Protein AF-0000000079917435 (afdb_homodimer)

Organism: NCBI:txid1990687

Solvent-accessible surface area (backbone atoms only — not compara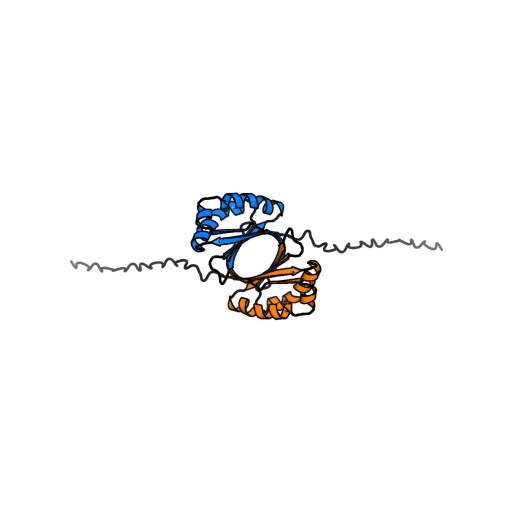ble to full-atom values): 14311 Å² total; per-residue (Å²): 137,84,77,77,78,78,75,77,74,75,72,73,74,75,71,70,70,70,70,68,71,67,77,51,81,58,92,58,89,53,35,21,31,37,40,35,51,35,33,30,83,44,58,69,62,34,47,58,59,56,62,72,40,54,67,59,39,41,75,58,54,32,31,28,40,38,33,32,29,42,66,87,39,80,34,38,39,37,38,39,39,30,18,75,39,66,66,53,47,57,57,40,50,58,54,52,56,54,49,54,68,33,71,68,38,52,75,31,40,77,45,76,52,82,65,40,54,27,40,34,79,45,73,48,76,64,105,135,84,77,78,80,78,77,79,75,74,72,72,74,75,71,69,68,71,69,69,72,68,77,50,80,57,91,59,86,52,35,22,33,38,41,33,50,35,34,31,82,44,56,68,63,35,47,59,59,58,62,72,41,53,66,58,40,41,76,58,52,32,31,30,41,38,34,34,28,42,66,86,41,80,36,38,39,37,38,40,38,29,19,74,38,64,67,53,46,59,58,40,50,58,54,51,55,55,50,54,67,34,72,68,39,52,73,30,40,76,45,77,53,81,65,40,54,26,40,34,78,45,73,48,75,62,104

Radius of gyration: 29.37 Å; Cα contacts (8 Å, |Δi|>4): 398; chains: 2; bounding box: 64×110×96 Å

pLDDT: mean 83.12, std 25.88, range [30.33, 98.94]

Sequence (254 aa):
MRIPKIGDGNRAADNRCSKRQENTPTEEDTMFALHIENKVENYENWKTGFDTYNDFRRDNGVLAYRVSRHAHDPHLVYVDLDFATRDEAAAFIEHLDEIRRTPQSRAAVLSYQPPELRDVTDQRTLRMRIPKIGDGNRAADNRCSKRQENTPTEEDTMFALHIENKVENYENWKTGFDTYNDFRRDNGVLAYRVSRHAHDPHLVYVDLDFATRDEAAAFIEHLDEIRRTPQSRAAVLSYQPPELRDVTDQRTLR

Nearest PDB structures (foldseek):
  1x7v-assembly3_C  TM=5.804E-01  e=5.860E-05  Pseudomonas aeruginosa
  4zos-assembly1_C  TM=6.485E-01  e=1.989E-04  Yersinia enterocolitica subsp. enterocolitica 8081
  4dn9-assembly1_A  TM=6.493E-01  e=2.247E-04  Chloroflexus aurantiacus J-10-fl
  4zos-assembly2_B  TM=6.324E-01  e=2.389E-04  Yersinia enterocolitica subsp. enterocolitica 8081
  2pd1-assembly1_A  TM=7.131E-01  e=1.907E-03  Nitrosomonas europaea

Structure (mmCIF, N/CA/C/O backbone):
data_AF-0000000079917435-model_v1
#
loop_
_entity.id
_entity.type
_entity.pdbx_description
1 polymer Cyclase
#
loop_
_atom_site.group_PDB
_atom_site.id
_atom_site.type_symbol
_atom_site.label_atom_id
_atom_site.label_alt_id
_atom_site.label_comp_id
_atom_site.label_asym_id
_atom_site.label_entity_id
_atom_site.label_seq_id
_atom_site.pdbx_PDB_ins_code
_atom_site.Cartn_x
_atom_site.Cartn_y
_atom_site.Cartn_z
_atom_site.occupancy
_atom_site.B_iso_or_equiv
_atom_site.auth_seq_id
_atom_site.auth_comp_id
_atom_site.auth_asym_id
_atom_site.auth_atom_id
_atom_site.pdbx_PDB_model_num
ATOM 1 N N . MET A 1 1 ? 27.531 32.594 77.688 1 31.48 1 MET A N 1
ATOM 2 C CA . MET A 1 1 ? 26.344 32.062 77.062 1 31.48 1 MET A CA 1
ATOM 3 C C . MET A 1 1 ? 26.578 31.922 75.562 1 31.48 1 MET A C 1
ATOM 5 O O . MET A 1 1 ? 26.828 32.906 74.812 1 31.48 1 MET A O 1
ATOM 9 N N . ARG A 1 2 ? 27.219 30.766 75.188 1 33.06 2 ARG A N 1
ATOM 10 C CA . ARG A 1 2 ? 27.875 30.344 73.938 1 33.06 2 ARG A CA 1
ATOM 11 C C . ARG A 1 2 ? 26.844 30.172 72.812 1 33.06 2 ARG A C 1
ATOM 13 O O . ARG A 1 2 ? 25.875 29.438 72.938 1 33.06 2 ARG A O 1
ATOM 20 N N . ILE A 1 3 ? 26.594 31.219 72 1 41.19 3 ILE A N 1
ATOM 21 C CA . ILE A 1 3 ? 25.688 31.328 70.875 1 41.19 3 ILE A CA 1
ATOM 22 C C . ILE A 1 3 ? 26 30.25 69.875 1 41.19 3 ILE A C 1
ATOM 24 O O . ILE A 1 3 ? 27.125 30.172 69.312 1 41.19 3 ILE A O 1
ATOM 28 N N . PRO A 1 4 ? 25.344 29.047 69.875 1 38.97 4 PRO A N 1
ATOM 29 C CA . PRO A 1 4 ? 25.672 27.953 68.938 1 38.97 4 PRO A CA 1
ATOM 30 C C . PRO A 1 4 ? 25.484 28.344 67.5 1 38.97 4 PRO A C 1
ATOM 32 O O . PRO A 1 4 ? 24.656 29.203 67.188 1 38.97 4 PRO A O 1
ATOM 35 N N . LYS A 1 5 ? 26.594 28.328 66.75 1 35.34 5 LYS A N 1
ATOM 36 C CA . LYS A 1 5 ? 26.75 28.578 65.312 1 35.34 5 LYS A CA 1
ATOM 37 C C . LYS A 1 5 ? 25.828 27.688 64.5 1 35.34 5 LYS A C 1
ATOM 39 O O . LYS A 1 5 ? 25.797 26.469 64.688 1 35.34 5 LYS A O 1
ATOM 44 N N . ILE A 1 6 ? 24.625 28.188 64.188 1 38 6 ILE A N 1
ATOM 45 C CA . ILE A 1 6 ? 23.625 27.562 63.344 1 38 6 ILE A CA 1
ATOM 46 C C . ILE A 1 6 ? 24.266 27.188 62 1 38 6 ILE A C 1
ATOM 48 O O . ILE A 1 6 ? 24.797 28.062 61.312 1 38 6 ILE A O 1
ATOM 52 N N . GLY A 1 7 ? 24.922 26.031 61.938 1 31.53 7 GLY A N 1
ATOM 53 C CA . GLY A 1 7 ? 25.5 25.453 60.719 1 31.53 7 GLY A CA 1
ATOM 54 C C . GLY A 1 7 ? 24.516 25.422 59.562 1 31.53 7 GLY A C 1
ATOM 55 O O . GLY A 1 7 ? 23.359 25.016 59.719 1 31.53 7 GLY A O 1
ATOM 56 N N . ASP A 1 8 ? 24.594 26.5 58.688 1 34.41 8 ASP A N 1
ATOM 57 C CA . ASP A 1 8 ? 23.875 26.672 57.438 1 34.41 8 ASP A CA 1
ATOM 58 C C . ASP A 1 8 ? 24 25.438 56.562 1 34.41 8 ASP A C 1
ATOM 60 O O . ASP A 1 8 ? 25.094 25.094 56.094 1 34.41 8 ASP A O 1
ATOM 64 N N . GLY A 1 9 ? 23.516 24.266 57.062 1 30.59 9 GLY A N 1
ATOM 65 C CA . GLY A 1 9 ? 23.562 23.094 56.188 1 30.59 9 GLY A CA 1
ATOM 66 C C . GLY A 1 9 ? 22.984 23.359 54.812 1 30.59 9 GLY A C 1
ATOM 67 O O . GLY A 1 9 ? 21.812 23.766 54.719 1 30.59 9 GLY A O 1
ATOM 68 N N . ASN A 1 10 ? 23.812 23.969 53.938 1 34.31 10 ASN A N 1
ATOM 69 C CA . ASN A 1 10 ? 23.531 24.172 52.531 1 34.31 10 ASN A CA 1
ATOM 70 C C . ASN A 1 10 ? 23 22.891 51.875 1 34.31 10 ASN A C 1
ATOM 72 O O . ASN A 1 10 ? 23.734 21.906 51.719 1 34.31 10 ASN A O 1
ATOM 76 N N . ARG A 1 11 ? 21.875 22.328 52.344 1 32.47 11 ARG A N 1
ATOM 77 C CA . ARG A 1 11 ? 21.328 21.234 51.562 1 32.47 11 ARG A CA 1
ATOM 78 C C . ARG A 1 11 ? 21.172 21.656 50.094 1 32.47 11 ARG A C 1
ATOM 80 O O . ARG A 1 11 ? 20.406 22.578 49.781 1 32.47 11 ARG A O 1
ATOM 87 N N . ALA A 1 12 ? 22.312 21.672 49.375 1 33.34 12 ALA A N 1
ATOM 88 C CA . ALA A 1 12 ? 22.172 21.75 47.906 1 33.34 12 ALA A CA 1
ATOM 89 C C . ALA A 1 12 ? 21.094 20.781 47.406 1 33.34 12 ALA A C 1
ATOM 91 O O . ALA A 1 12 ? 21.141 19.578 47.688 1 33.34 12 ALA A O 1
ATOM 92 N N . ALA A 1 13 ? 19.875 21.297 47.312 1 33.31 13 ALA A N 1
ATOM 93 C CA . ALA A 1 13 ? 18.797 20.656 46.531 1 33.31 13 ALA A CA 1
ATOM 94 C C . ALA A 1 13 ? 19.312 20.141 45.219 1 33.31 13 ALA A C 1
ATOM 96 O O . ALA A 1 13 ? 19.922 20.875 44.438 1 33.31 13 ALA A O 1
ATOM 97 N N . ASP A 1 14 ? 19.906 18.922 45.188 1 33.09 14 ASP A N 1
ATOM 98 C CA . ASP A 1 14 ? 20.125 18.203 43.938 1 33.09 14 ASP A CA 1
ATOM 99 C C . ASP A 1 14 ? 18.891 18.281 43.031 1 33.09 14 ASP A C 1
ATOM 101 O O . ASP A 1 14 ? 17.828 17.75 43.375 1 33.09 14 ASP A O 1
ATOM 105 N N . ASN A 1 15 ? 18.641 19.578 42.562 1 30.33 15 ASN A N 1
ATOM 106 C CA . ASN A 1 15 ? 17.688 19.641 41.469 1 30.33 15 ASN A CA 1
ATOM 107 C C . ASN A 1 15 ? 17.906 18.516 40.469 1 30.33 15 ASN A C 1
ATOM 109 O O . ASN A 1 15 ? 18.797 18.609 39.625 1 30.33 15 ASN A O 1
ATOM 113 N N . ARG A 1 16 ? 17.906 17.266 40.906 1 30.53 16 ARG A N 1
ATOM 114 C CA . ARG A 1 16 ? 17.844 16.266 39.844 1 30.53 16 ARG A CA 1
ATOM 115 C C . ARG A 1 16 ? 16.828 16.641 38.781 1 30.53 16 ARG A C 1
ATOM 117 O O . ARG A 1 16 ? 15.625 16.734 39.062 1 30.53 16 ARG A O 1
ATOM 124 N N . CYS A 1 17 ? 17.203 17.766 37.969 1 31.25 17 CYS A N 1
ATOM 125 C CA . CYS A 1 17 ? 16.484 17.938 36.719 1 31.25 17 CYS A CA 1
ATOM 126 C C . CYS A 1 17 ? 16.078 16.594 36.125 1 31.25 17 CYS A C 1
ATOM 128 O O . CYS A 1 17 ? 16.938 15.758 35.812 1 31.25 17 CYS A O 1
ATOM 130 N N . SER A 1 18 ? 15.07 15.992 36.688 1 34.22 18 SER A N 1
ATOM 131 C CA . SER A 1 18 ? 14.492 14.922 35.875 1 34.22 18 SER A CA 1
ATOM 132 C C . SER A 1 18 ? 14.477 15.289 34.406 1 34.22 18 SER A C 1
ATOM 134 O O . SER A 1 18 ? 13.812 16.25 34 1 34.22 18 SER A O 1
ATOM 136 N N . LYS A 1 19 ? 15.656 15.242 33.719 1 33.06 19 LYS A N 1
ATOM 137 C CA . LYS A 1 19 ? 15.594 15.289 32.25 1 33.06 19 LYS A CA 1
ATOM 138 C C . LYS A 1 19 ? 14.297 14.664 31.75 1 33.06 19 LYS A C 1
ATOM 140 O O . LYS A 1 19 ? 14.008 13.5 32.031 1 33.06 19 LYS A O 1
ATOM 145 N N . ARG A 1 20 ? 13.227 15.414 31.656 1 30.5 20 ARG A N 1
ATOM 146 C CA . ARG A 1 20 ? 12.148 14.945 30.781 1 30.5 20 ARG A CA 1
ATOM 147 C C . ARG A 1 20 ? 12.711 14.211 29.578 1 30.5 20 ARG A C 1
ATOM 149 O O . ARG A 1 20 ? 13.484 14.773 28.797 1 30.5 20 ARG A O 1
ATOM 156 N N . GLN A 1 21 ? 12.977 13 29.75 1 30.98 21 GLN A N 1
ATOM 157 C CA . GLN A 1 21 ? 13.227 12.25 28.531 1 30.98 21 GLN A CA 1
ATOM 158 C C . GLN A 1 21 ? 12.453 12.844 27.359 1 30.98 21 GLN A C 1
ATOM 160 O O . GLN A 1 21 ? 11.227 12.906 27.375 1 30.98 21 GLN A O 1
ATOM 165 N N . GLU A 1 22 ? 12.898 14.016 26.906 1 33.19 22 GLU A N 1
ATOM 166 C CA . GLU A 1 22 ? 12.344 14.359 25.594 1 33.19 22 GLU A CA 1
ATOM 167 C C . GLU A 1 22 ? 12.062 13.102 24.781 1 33.19 22 GLU A C 1
ATOM 169 O O . GLU A 1 22 ? 12.93 12.234 24.641 1 33.19 22 GLU A O 1
ATOM 174 N N . ASN A 1 23 ? 10.898 12.57 24.891 1 34.44 23 ASN A N 1
ATOM 175 C CA . ASN A 1 23 ? 10.438 11.609 23.891 1 34.44 23 ASN A CA 1
ATOM 176 C C . ASN A 1 23 ? 11.031 11.891 22.516 1 34.44 23 ASN A C 1
ATOM 178 O O . ASN A 1 23 ? 10.562 12.773 21.812 1 34.44 23 ASN A O 1
ATOM 182 N N . THR A 1 24 ? 12.422 12.281 22.484 1 37.38 24 THR A N 1
ATOM 183 C CA . THR A 1 24 ? 12.969 12.242 21.141 1 37.38 24 THR A CA 1
ATOM 184 C C . THR A 1 24 ? 12.172 11.289 20.25 1 37.38 24 THR A C 1
ATOM 186 O O . THR A 1 24 ? 11.781 10.203 20.688 1 37.38 24 THR A O 1
ATOM 189 N N . PRO A 1 25 ? 11.586 11.75 19.25 1 39.88 25 PRO A N 1
ATOM 190 C CA . PRO A 1 25 ? 10.953 10.695 18.453 1 39.88 25 PRO A CA 1
ATOM 191 C C . PRO A 1 25 ? 11.711 9.367 18.531 1 39.88 25 PRO A C 1
ATOM 193 O O . PRO A 1 25 ? 12.93 9.344 18.344 1 39.88 25 PRO A O 1
ATOM 196 N N . THR A 1 26 ? 11.656 8.57 19.641 1 39.19 26 THR A N 1
ATOM 197 C CA . THR A 1 26 ? 12.266 7.246 19.703 1 39.19 26 THR A CA 1
ATOM 198 C C . THR A 1 26 ? 12.695 6.781 18.328 1 39.19 26 THR A C 1
ATOM 200 O O . THR A 1 26 ? 12.078 7.133 17.312 1 39.19 26 THR A O 1
ATOM 203 N N . GLU A 1 27 ? 14 6.59 17.953 1 44.03 27 GLU A N 1
ATOM 204 C CA . GLU A 1 27 ? 14.359 5.738 16.828 1 44.03 27 GLU A CA 1
ATOM 205 C C . GLU A 1 27 ? 13.164 4.922 16.359 1 44.03 27 GLU A C 1
ATOM 207 O O . GLU A 1 27 ? 12.82 3.902 16.953 1 44.03 27 GLU A O 1
ATOM 212 N N . GLU A 1 28 ? 12.031 5.449 16.375 1 48.66 28 GLU A N 1
ATOM 213 C CA . GLU A 1 28 ? 10.719 4.934 15.992 1 48.66 28 GLU A CA 1
ATOM 214 C C . GLU A 1 28 ? 10.844 3.844 14.93 1 48.66 28 GLU A C 1
ATOM 216 O O . GLU A 1 28 ? 11.797 3.842 14.141 1 48.66 28 GLU A O 1
ATOM 221 N N . ASP A 1 29 ? 10.203 2.742 15.25 1 60.59 29 ASP A N 1
ATOM 222 C CA . ASP A 1 29 ? 9.93 1.516 14.508 1 60.59 29 ASP A CA 1
ATOM 223 C C . ASP A 1 29 ? 9.703 1.81 13.023 1 60.59 29 ASP A C 1
ATOM 225 O O . ASP A 1 29 ? 8.562 1.795 12.555 1 60.59 29 ASP A O 1
ATOM 229 N N . THR A 1 30 ? 10.555 2.646 12.484 1 78.81 30 THR A N 1
ATOM 230 C CA . THR A 1 30 ? 10.453 2.848 11.039 1 78.81 30 THR A CA 1
ATOM 231 C C . THR A 1 30 ? 10.531 1.517 10.305 1 78.81 30 THR A C 1
ATOM 233 O O . THR A 1 30 ? 11.305 0.634 10.68 1 78.81 30 THR A O 1
ATOM 236 N N . MET A 1 31 ? 9.617 1.45 9.438 1 96.31 31 MET A N 1
ATOM 237 C CA . MET A 1 31 ? 9.547 0.308 8.531 1 96.31 31 MET A CA 1
ATOM 238 C C . MET A 1 31 ? 9.75 0.746 7.082 1 96.31 31 MET A C 1
ATOM 240 O O . MET A 1 31 ? 9.688 1.938 6.773 1 96.31 31 MET A O 1
ATOM 244 N N . PHE A 1 32 ? 10.281 -0.157 6.277 1 98.62 32 PHE A N 1
ATOM 245 C CA . PHE A 1 32 ? 10.492 0.091 4.855 1 98.62 32 PHE A CA 1
ATOM 246 C C . PHE A 1 32 ? 9.695 -0.902 4.012 1 98.62 32 PHE A C 1
ATOM 248 O O . PHE A 1 32 ? 9.477 -2.039 4.43 1 98.62 32 PHE A O 1
ATOM 255 N N . ALA A 1 33 ? 9.344 -0.417 2.848 1 98.81 33 ALA A N 1
ATOM 256 C CA . ALA A 1 33 ? 8.547 -1.296 1.994 1 98.81 33 ALA A CA 1
ATOM 257 C C . ALA A 1 33 ? 9.016 -1.219 0.543 1 98.81 33 ALA A C 1
ATOM 259 O O . ALA A 1 33 ? 9.453 -0.161 0.079 1 98.81 33 ALA A O 1
ATOM 260 N N . LEU A 1 34 ? 8.93 -2.336 -0.168 1 98.88 34 LEU A N 1
ATOM 261 C CA . LEU A 1 34 ? 8.906 -2.35 -1.626 1 98.88 34 LEU A CA 1
ATOM 262 C C . LEU A 1 34 ? 7.48 -2.457 -2.146 1 98.88 34 LEU A C 1
ATOM 264 O O . LEU A 1 34 ? 6.758 -3.398 -1.805 1 98.88 34 LEU A O 1
ATOM 268 N N . HIS A 1 35 ? 7.141 -1.474 -2.873 1 98.88 35 HIS A N 1
ATOM 269 C CA . HIS A 1 35 ? 5.852 -1.494 -3.557 1 98.88 35 HIS A CA 1
ATOM 270 C C . HIS A 1 35 ? 6 -1.977 -4.996 1 98.88 35 HIS A C 1
ATOM 272 O O . HIS A 1 35 ? 6.762 -1.396 -5.773 1 98.88 35 HIS A O 1
ATOM 278 N N . ILE A 1 36 ? 5.223 -3.004 -5.324 1 98.75 36 ILE A N 1
ATOM 279 C CA . ILE A 1 36 ? 5.32 -3.678 -6.613 1 98.75 36 ILE A CA 1
ATOM 280 C C . ILE A 1 36 ? 3.965 -3.639 -7.316 1 98.75 36 ILE A C 1
ATOM 282 O O . ILE A 1 36 ? 2.939 -3.986 -6.727 1 98.75 36 ILE A O 1
ATOM 286 N N . GLU A 1 37 ? 3.986 -3.193 -8.523 1 98.25 37 GLU A N 1
ATOM 287 C CA . GLU A 1 37 ? 2.818 -3.232 -9.398 1 98.25 37 GLU A CA 1
ATOM 288 C C . GLU A 1 37 ? 3.031 -4.199 -10.562 1 98.25 37 GLU A C 1
ATOM 290 O O . GLU A 1 37 ? 4.012 -4.086 -11.297 1 98.25 37 GLU A O 1
ATOM 295 N N . ASN A 1 38 ? 2.074 -5.113 -10.75 1 98 38 ASN A N 1
ATOM 296 C CA . ASN A 1 38 ? 2.1 -6.082 -11.844 1 98 38 ASN A CA 1
ATOM 297 C C . ASN A 1 38 ? 0.801 -6.059 -12.648 1 98 38 ASN A C 1
ATOM 299 O O . ASN A 1 38 ? -0.283 -5.926 -12.07 1 98 38 ASN A O 1
ATOM 303 N N . LYS A 1 39 ? 0.985 -6.109 -13.938 1 98.31 39 LYS A N 1
ATOM 304 C CA . LYS A 1 39 ? -0.144 -6.516 -14.766 1 98.31 39 LYS A CA 1
ATOM 305 C C . LYS A 1 39 ? -0.092 -8.016 -15.07 1 98.31 39 LYS A C 1
ATOM 307 O O . LYS A 1 39 ? 0.932 -8.523 -15.523 1 98.31 39 LYS A O 1
ATOM 312 N N . VAL A 1 40 ? -1.187 -8.641 -14.805 1 98.38 40 VAL A N 1
ATOM 313 C CA . VAL A 1 40 ? -1.218 -10.094 -14.961 1 98.38 40 VAL A CA 1
ATOM 314 C C . VAL A 1 40 ? -2.389 -10.492 -15.859 1 98.38 40 VAL A C 1
ATOM 316 O O . VAL A 1 40 ? -3.348 -9.734 -16.016 1 98.38 40 VAL A O 1
ATOM 319 N N . GLU A 1 41 ? -2.35 -11.633 -16.469 1 95.56 41 GLU A N 1
ATOM 320 C CA . GLU A 1 41 ? -3.461 -12.148 -17.266 1 95.56 41 GLU A CA 1
ATOM 321 C C . GLU A 1 41 ? -4.551 -12.734 -16.375 1 95.56 41 GLU A C 1
ATOM 323 O O . GLU A 1 41 ? -5.738 -12.484 -16.594 1 95.56 41 GLU A O 1
ATOM 328 N N . ASN A 1 42 ? -4.109 -13.516 -15.484 1 96.94 42 ASN A N 1
ATOM 329 C CA . ASN A 1 42 ? -4.996 -14.227 -14.57 1 96.94 42 ASN A CA 1
ATOM 330 C C . ASN A 1 42 ? -4.477 -14.188 -13.141 1 96.94 42 ASN A C 1
ATOM 332 O O . ASN A 1 42 ? -3.404 -14.719 -12.844 1 96.94 42 ASN A O 1
ATOM 336 N N . TYR A 1 43 ? -5.242 -13.602 -12.242 1 97.69 43 TYR A N 1
ATOM 337 C CA . TYR A 1 43 ? -4.816 -13.398 -10.867 1 97.69 43 TYR A CA 1
ATOM 338 C C . TYR A 1 43 ? -4.551 -14.734 -10.18 1 97.69 43 TYR A C 1
ATOM 340 O O . TYR A 1 43 ? -3.545 -14.898 -9.492 1 97.69 43 TYR A O 1
ATOM 348 N N . GLU A 1 44 ? -5.465 -15.625 -10.32 1 97.25 44 GLU A N 1
ATOM 349 C CA . GLU A 1 44 ? -5.328 -16.906 -9.633 1 97.25 44 GLU A CA 1
ATOM 350 C C . GLU A 1 44 ? -4.051 -17.625 -10.062 1 97.25 44 GLU A C 1
ATOM 352 O O . GLU A 1 44 ? -3.357 -18.219 -9.227 1 97.25 44 GLU A O 1
ATOM 357 N N . ASN A 1 45 ? -3.846 -17.594 -11.32 1 96.81 45 ASN A N 1
ATOM 358 C CA . ASN A 1 45 ? -2.611 -18.188 -11.82 1 96.81 45 ASN A CA 1
ATOM 359 C C . ASN A 1 45 ? -1.381 -17.484 -11.258 1 96.81 45 ASN A C 1
ATOM 361 O O . ASN A 1 45 ? -0.429 -18.141 -10.828 1 96.81 45 ASN A O 1
ATOM 365 N N . TRP A 1 46 ? -1.409 -16.234 -11.375 1 98.06 46 TRP A N 1
ATOM 366 C CA . TRP A 1 46 ? -0.306 -15.461 -10.805 1 98.06 46 TRP A CA 1
ATOM 367 C C . TRP A 1 46 ? -0.129 -15.781 -9.328 1 98.06 46 TRP A C 1
ATOM 369 O O . TRP A 1 46 ? 0.992 -16 -8.859 1 98.06 46 TRP A O 1
ATOM 379 N N . LYS A 1 47 ? -1.202 -15.82 -8.578 1 98.06 47 LYS A N 1
ATOM 380 C CA . LYS A 1 47 ? -1.171 -16.016 -7.129 1 98.06 47 LYS A CA 1
ATOM 381 C C . LYS A 1 47 ? -0.602 -17.391 -6.773 1 98.06 47 LYS A C 1
ATOM 383 O O . LYS A 1 47 ? 0.076 -17.547 -5.754 1 98.06 47 LYS A O 1
ATOM 388 N N . THR A 1 48 ? -0.852 -18.375 -7.547 1 97.06 48 THR A N 1
ATOM 389 C CA . THR A 1 48 ? -0.281 -19.703 -7.352 1 97.06 48 THR A CA 1
ATOM 390 C C . THR A 1 48 ? 1.244 -19.656 -7.383 1 97.06 48 THR A C 1
ATOM 392 O O . THR A 1 48 ? 1.91 -20.234 -6.531 1 97.06 48 THR A O 1
ATOM 395 N N . GLY A 1 49 ? 1.735 -18.938 -8.383 1 96.94 49 GLY A N 1
ATOM 396 C CA . GLY A 1 49 ? 3.176 -18.75 -8.438 1 96.94 49 GLY A CA 1
ATOM 397 C C . GLY A 1 49 ? 3.713 -17.922 -7.293 1 96.94 49 GLY A C 1
ATOM 398 O O . GLY A 1 49 ? 4.719 -18.281 -6.676 1 96.94 49 GLY A O 1
ATOM 399 N N . PHE A 1 50 ? 3.037 -16.875 -7.004 1 97.94 50 PHE A N 1
ATOM 400 C CA . PHE A 1 50 ? 3.416 -15.992 -5.914 1 97.94 50 PHE A CA 1
ATOM 401 C C . PHE A 1 50 ? 3.555 -16.766 -4.609 1 97.94 50 PHE A C 1
ATOM 403 O O . PHE A 1 50 ? 4.512 -16.562 -3.857 1 97.94 50 PHE A O 1
ATOM 410 N N . ASP A 1 51 ? 2.697 -17.609 -4.344 1 97.44 51 ASP A N 1
ATOM 411 C CA . ASP A 1 51 ? 2.605 -18.297 -3.061 1 97.44 51 ASP A CA 1
ATOM 412 C C . ASP A 1 51 ? 3.752 -19.297 -2.887 1 97.44 51 ASP A C 1
ATOM 414 O O . ASP A 1 51 ? 4.023 -19.75 -1.773 1 97.44 51 ASP A O 1
ATOM 418 N N . THR A 1 52 ? 4.461 -19.641 -3.877 1 96.88 52 THR A N 1
ATOM 419 C CA . THR A 1 52 ? 5.559 -20.594 -3.781 1 96.88 52 THR A CA 1
ATOM 420 C C . THR A 1 52 ? 6.805 -19.938 -3.207 1 96.88 52 THR A C 1
ATOM 422 O O . THR A 1 52 ? 7.777 -20.609 -2.865 1 96.88 52 THR A O 1
ATOM 425 N N . TYR A 1 53 ? 6.766 -18.641 -2.994 1 97.25 53 TYR A N 1
ATOM 426 C CA . TYR A 1 53 ? 7.969 -17.922 -2.596 1 97.25 53 TYR A CA 1
ATOM 427 C C . TYR A 1 53 ? 7.891 -17.5 -1.134 1 97.25 53 TYR A C 1
ATOM 429 O O . TYR A 1 53 ? 8.719 -16.703 -0.665 1 97.25 53 TYR A O 1
ATOM 437 N N . ASN A 1 54 ? 7.043 -18.031 -0.4 1 96.75 54 ASN A N 1
ATOM 438 C CA . ASN A 1 54 ? 6.863 -17.609 0.985 1 96.75 54 ASN A CA 1
ATOM 439 C C . ASN A 1 54 ? 8.125 -17.844 1.812 1 96.75 54 ASN A C 1
ATOM 441 O O . ASN A 1 54 ? 8.586 -16.953 2.52 1 96.75 54 ASN A O 1
ATOM 445 N N . ASP A 1 55 ? 8.688 -19.016 1.777 1 97.31 55 ASP A N 1
ATOM 446 C CA . ASP A 1 55 ? 9.891 -19.328 2.537 1 97.31 55 ASP A CA 1
ATOM 447 C C . ASP A 1 55 ? 11.062 -18.469 2.072 1 97.31 55 ASP A C 1
ATOM 449 O O . ASP A 1 55 ? 11.852 -17.984 2.891 1 97.31 55 ASP A O 1
ATOM 453 N N . PHE A 1 56 ? 11.117 -18.344 0.784 1 98.06 56 PHE A N 1
ATOM 454 C CA . PHE A 1 56 ? 12.172 -17.516 0.224 1 98.06 56 PHE A CA 1
ATOM 455 C C . PHE A 1 56 ? 12.086 -16.094 0.761 1 98.06 56 PHE A C 1
ATOM 457 O O . PHE A 1 56 ? 13.086 -15.508 1.173 1 98.06 56 PHE A O 1
ATOM 464 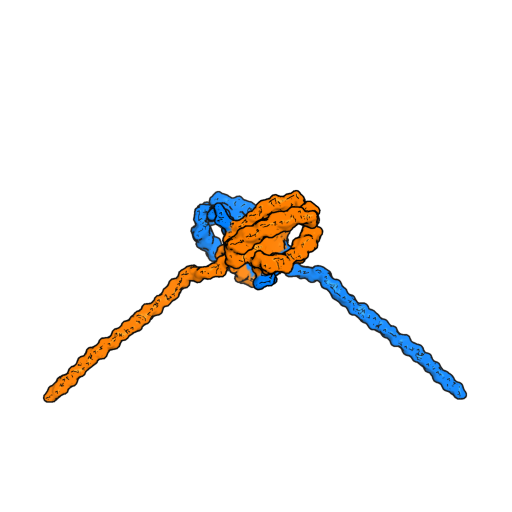N N . ARG A 1 57 ? 10.875 -15.484 0.707 1 98.25 57 ARG A N 1
ATOM 465 C CA . ARG A 1 57 ? 10.664 -14.148 1.233 1 98.25 57 ARG A CA 1
ATOM 466 C C . ARG A 1 57 ? 11.047 -14.062 2.707 1 98.25 57 ARG A C 1
ATOM 468 O O . ARG A 1 57 ? 11.758 -13.148 3.119 1 98.25 57 ARG A O 1
ATOM 475 N N . ARG A 1 58 ? 10.609 -15 3.475 1 97.5 58 ARG A N 1
ATOM 476 C CA . ARG A 1 58 ? 10.938 -15.039 4.898 1 97.5 58 ARG A CA 1
ATOM 477 C C . ARG A 1 58 ? 12.445 -15.102 5.113 1 97.5 58 ARG A C 1
ATOM 479 O O . ARG A 1 58 ? 12.992 -14.344 5.918 1 97.5 58 ARG A O 1
ATOM 486 N N . ASP A 1 59 ? 13.086 -15.883 4.379 1 97.88 59 ASP A N 1
ATOM 487 C CA . ASP A 1 59 ? 14.516 -16.141 4.547 1 97.88 59 ASP A CA 1
ATOM 488 C C . ASP A 1 59 ? 15.344 -14.953 4.043 1 97.88 59 ASP A C 1
ATOM 490 O O . ASP A 1 59 ? 16.531 -14.852 4.344 1 97.88 59 ASP A O 1
ATOM 494 N N . ASN A 1 60 ? 14.695 -14.141 3.273 1 98.44 60 ASN A N 1
ATOM 495 C CA . ASN A 1 60 ? 15.438 -13.016 2.707 1 98.44 60 ASN A CA 1
ATOM 496 C C . ASN A 1 60 ? 14.922 -11.68 3.238 1 98.44 60 ASN A C 1
ATOM 498 O O . ASN A 1 60 ? 14.969 -10.672 2.535 1 98.44 60 ASN A O 1
ATOM 502 N N . GLY A 1 61 ? 14.383 -11.664 4.422 1 97.94 61 GLY A N 1
ATOM 503 C CA . GLY A 1 61 ? 14.258 -10.438 5.203 1 97.94 61 GLY A CA 1
ATOM 504 C C . GLY A 1 61 ? 12.867 -9.844 5.172 1 97.94 61 GLY A C 1
ATOM 505 O O . GLY A 1 61 ? 12.602 -8.836 5.832 1 97.94 61 GLY A O 1
ATOM 506 N N . VAL A 1 62 ? 11.977 -10.453 4.426 1 98.75 62 VAL A N 1
ATOM 507 C CA . VAL A 1 62 ? 10.617 -9.922 4.41 1 98.75 62 VAL A CA 1
ATOM 508 C C . VAL A 1 62 ? 9.93 -10.203 5.746 1 98.75 62 VAL A C 1
ATOM 510 O O . VAL A 1 62 ? 9.891 -11.352 6.199 1 98.75 62 VAL A O 1
ATOM 513 N N . LEU A 1 63 ? 9.43 -9.141 6.336 1 98.44 63 LEU A N 1
ATOM 514 C CA . LEU A 1 63 ? 8.727 -9.258 7.609 1 98.44 63 LEU A CA 1
ATOM 515 C C . LEU A 1 63 ? 7.258 -9.602 7.391 1 98.44 63 LEU A C 1
ATOM 517 O O . LEU A 1 63 ? 6.676 -10.375 8.156 1 98.44 63 LEU A O 1
ATOM 521 N N . ALA A 1 64 ? 6.691 -9.008 6.43 1 98.5 64 ALA A N 1
ATOM 522 C CA . ALA A 1 64 ? 5.27 -9.133 6.109 1 98.5 64 ALA A CA 1
ATOM 523 C C . ALA A 1 64 ? 5.004 -8.75 4.656 1 98.5 64 ALA A C 1
ATOM 525 O O . ALA A 1 64 ? 5.82 -8.07 4.023 1 98.5 64 ALA A O 1
ATOM 526 N N . TYR A 1 65 ? 3.891 -9.258 4.113 1 98.75 65 TYR A N 1
ATOM 527 C CA . TYR A 1 65 ? 3.49 -8.789 2.791 1 98.75 65 TYR A CA 1
ATOM 528 C C . TYR A 1 65 ? 1.988 -8.539 2.73 1 98.75 65 TYR A C 1
ATOM 530 O O . TYR A 1 65 ? 1.238 -9.023 3.584 1 98.75 65 TYR A O 1
ATOM 538 N N . ARG A 1 66 ? 1.646 -7.738 1.789 1 98.5 66 ARG A N 1
ATOM 539 C CA . ARG A 1 66 ? 0.259 -7.406 1.481 1 98.5 66 ARG A CA 1
ATOM 540 C C . ARG A 1 66 ? 0.003 -7.465 -0.021 1 98.5 66 ARG A C 1
ATOM 542 O O . ARG A 1 66 ? 0.769 -6.906 -0.808 1 98.5 66 ARG A O 1
ATOM 549 N N . VAL A 1 67 ? -1.026 -8.219 -0.391 1 98.56 67 VAL A N 1
ATOM 550 C CA . VAL A 1 67 ? -1.447 -8.32 -1.785 1 98.56 67 VAL A CA 1
ATOM 551 C C . VAL A 1 67 ? -2.809 -7.648 -1.962 1 98.56 67 VAL A C 1
ATOM 553 O O . VAL A 1 67 ? -3.746 -7.93 -1.213 1 98.56 67 VAL A O 1
ATOM 556 N N . SER A 1 68 ? -2.877 -6.738 -2.904 1 98.5 68 SER A N 1
ATOM 557 C CA . SER A 1 68 ? -4.145 -6.09 -3.23 1 98.5 68 SER A CA 1
ATOM 558 C C . SER A 1 68 ? -4.355 -6.023 -4.738 1 98.5 68 SER A C 1
ATOM 560 O O . SER A 1 68 ? -3.396 -6.082 -5.512 1 98.5 68 SER A O 1
ATOM 562 N N . ARG A 1 69 ? -5.637 -6.004 -5.082 1 98.5 69 ARG A N 1
ATOM 563 C CA . ARG A 1 69 ? -6.031 -5.914 -6.484 1 98.5 69 ARG A CA 1
ATOM 564 C C . ARG A 1 69 ? -6.859 -4.66 -6.738 1 98.5 69 ARG A C 1
ATOM 566 O O . ARG A 1 69 ? -7.664 -4.258 -5.895 1 98.5 69 ARG A O 1
ATOM 573 N N . HIS A 1 70 ? -6.605 -4.055 -7.941 1 98.12 70 HIS A N 1
ATOM 574 C CA . HIS A 1 70 ? -7.477 -2.959 -8.344 1 98.12 70 HIS A CA 1
ATOM 575 C C . HIS A 1 70 ? -8.93 -3.416 -8.438 1 98.12 70 HIS A C 1
ATOM 577 O O . HIS A 1 70 ? -9.219 -4.453 -9.039 1 98.12 70 HIS A O 1
ATOM 583 N N . ALA A 1 71 ? -9.805 -2.609 -7.914 1 96.19 71 ALA A N 1
ATOM 584 C CA . ALA A 1 71 ? -11.188 -3.061 -7.793 1 96.19 71 ALA A CA 1
ATOM 585 C C . ALA A 1 71 ? -11.867 -3.133 -9.156 1 96.19 71 ALA A C 1
ATOM 587 O O . ALA A 1 71 ? -12.781 -3.932 -9.359 1 96.19 71 ALA A O 1
ATOM 588 N N . HIS A 1 72 ? -11.352 -2.354 -10.062 1 94.88 72 HIS A N 1
ATOM 589 C CA . HIS A 1 72 ? -12.078 -2.252 -11.312 1 94.88 72 HIS A CA 1
ATOM 590 C C . HIS A 1 72 ? -11.219 -2.699 -12.492 1 94.88 72 HIS A C 1
ATOM 592 O O . HIS A 1 72 ? -11.602 -2.512 -13.648 1 94.88 72 HIS A O 1
ATOM 598 N N . ASP A 1 73 ? -10.047 -3.113 -12.297 1 96.56 73 ASP A N 1
ATOM 599 C CA . ASP A 1 73 ? -9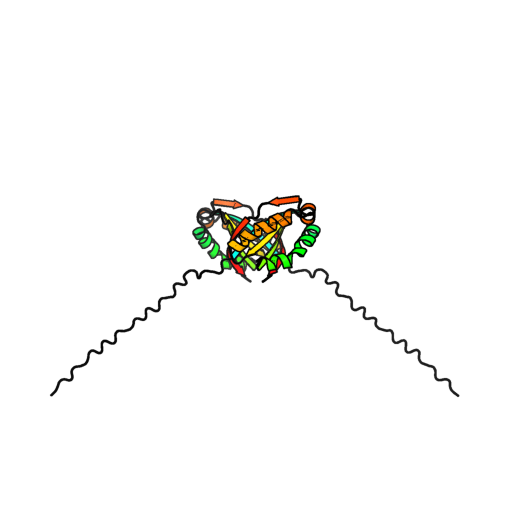.172 -3.699 -13.305 1 96.56 73 ASP A CA 1
ATOM 600 C C . ASP A 1 73 ? -8.594 -5.027 -12.82 1 96.56 73 ASP A C 1
ATOM 602 O O . ASP A 1 73 ? -7.609 -5.051 -12.078 1 96.56 73 ASP A O 1
ATOM 606 N N . PRO A 1 74 ? -9.117 -6.086 -13.25 1 94.88 74 PRO A N 1
ATOM 607 C CA . PRO A 1 74 ? -8.719 -7.395 -12.719 1 94.88 74 PRO A CA 1
ATOM 608 C C . PRO A 1 74 ? -7.289 -7.773 -13.094 1 94.88 74 PRO A C 1
ATOM 610 O O . PRO A 1 74 ? -6.75 -8.758 -12.578 1 94.88 74 PRO A O 1
ATOM 613 N N . HIS A 1 75 ? -6.672 -6.984 -13.906 1 97.69 75 HIS A N 1
ATOM 614 C CA . HIS A 1 75 ? -5.328 -7.344 -14.352 1 97.69 75 HIS A CA 1
ATOM 615 C C . HIS A 1 75 ? -4.266 -6.672 -13.484 1 97.69 75 HIS A C 1
ATOM 617 O O . HIS A 1 75 ? -3.082 -7.008 -13.57 1 97.69 75 HIS A O 1
ATOM 623 N N . LEU A 1 76 ? -4.668 -5.773 -12.688 1 98.25 76 LEU A N 1
ATOM 624 C CA . LEU A 1 76 ? -3.699 -5.031 -11.891 1 98.25 76 LEU A CA 1
ATOM 625 C C . LEU A 1 76 ? -3.598 -5.613 -10.484 1 98.25 76 LEU A C 1
ATOM 627 O O . LEU A 1 76 ? -4.598 -5.684 -9.766 1 98.25 76 LEU A O 1
ATOM 631 N N . VAL A 1 77 ? -2.365 -6.051 -10.102 1 98.5 77 VAL A N 1
ATOM 632 C CA . VAL A 1 77 ? -2.062 -6.598 -8.781 1 98.5 77 VAL A CA 1
ATOM 633 C C . VAL A 1 77 ? -0.932 -5.801 -8.141 1 98.5 77 VAL A C 1
ATOM 635 O O . VAL A 1 77 ? 0.051 -5.457 -8.805 1 98.5 77 VAL A O 1
ATOM 638 N N . TYR A 1 78 ? -1.101 -5.52 -6.883 1 98.75 78 TYR A N 1
ATOM 639 C CA . TYR A 1 78 ? -0.101 -4.809 -6.094 1 98.75 78 TYR A CA 1
ATOM 640 C C . TYR A 1 78 ? 0.413 -5.676 -4.953 1 98.75 78 TYR A C 1
ATOM 642 O O . TYR A 1 78 ? -0.354 -6.418 -4.336 1 98.75 78 TYR A O 1
ATOM 650 N N . VAL A 1 79 ? 1.733 -5.559 -4.727 1 98.81 79 VAL A N 1
ATOM 651 C CA . VAL A 1 79 ? 2.359 -6.242 -3.598 1 98.81 79 VAL A CA 1
ATOM 652 C C . VAL A 1 79 ? 3.189 -5.25 -2.787 1 98.81 79 VAL A C 1
ATOM 654 O O . VAL A 1 79 ? 3.969 -4.48 -3.35 1 98.81 79 VAL A O 1
ATOM 657 N N . ASP A 1 80 ? 2.949 -5.203 -1.529 1 98.88 80 ASP A N 1
ATOM 658 C CA . ASP A 1 80 ? 3.865 -4.555 -0.599 1 98.88 80 ASP A CA 1
ATOM 659 C C . ASP A 1 80 ? 4.641 -5.582 0.221 1 98.88 80 ASP A C 1
ATOM 661 O O . ASP A 1 80 ? 4.051 -6.5 0.792 1 98.88 80 ASP A O 1
ATOM 665 N N . LEU A 1 81 ? 5.914 -5.441 0.227 1 98.94 81 LEU A N 1
ATOM 666 C CA . LEU A 1 81 ? 6.809 -6.227 1.071 1 98.94 81 LEU A CA 1
ATOM 667 C C . LEU A 1 81 ? 7.473 -5.348 2.127 1 98.94 81 LEU A C 1
ATOM 669 O O . LEU A 1 81 ? 8.109 -4.348 1.796 1 98.94 81 LEU A O 1
ATOM 673 N N . ASP A 1 82 ? 7.398 -5.746 3.379 1 98.81 82 ASP A N 1
ATOM 674 C CA . ASP A 1 82 ? 7.918 -4.938 4.48 1 98.81 82 ASP A CA 1
ATOM 675 C C . ASP A 1 82 ? 9.25 -5.484 4.98 1 98.81 82 ASP A C 1
ATOM 677 O O . ASP A 1 82 ? 9.438 -6.699 5.07 1 98.81 82 ASP A O 1
ATOM 681 N N . PHE A 1 83 ? 10.07 -4.531 5.355 1 98.69 83 PHE A N 1
ATOM 682 C CA . PHE A 1 83 ? 11.414 -4.82 5.84 1 98.69 83 PHE A CA 1
ATOM 683 C C . PHE A 1 83 ? 11.742 -3.975 7.066 1 98.69 83 PHE A C 1
ATOM 685 O O . PHE A 1 83 ? 11.234 -2.861 7.211 1 98.69 83 PHE A O 1
ATOM 692 N N . ALA A 1 84 ? 12.68 -4.469 7.824 1 97.62 84 ALA A N 1
ATOM 693 C CA . ALA A 1 84 ? 13.102 -3.734 9.016 1 97.62 84 ALA A CA 1
ATOM 694 C C . ALA A 1 84 ? 14.086 -2.625 8.656 1 97.62 84 ALA A C 1
ATOM 696 O O . ALA A 1 84 ? 14.141 -1.591 9.328 1 97.62 84 ALA A O 1
ATOM 697 N N . THR A 1 85 ? 14.867 -2.859 7.613 1 97.19 85 THR A N 1
ATOM 698 C CA . THR A 1 85 ? 15.883 -1.868 7.262 1 97.19 85 THR A CA 1
ATOM 699 C C . THR A 1 85 ? 15.797 -1.511 5.781 1 97.19 85 THR A C 1
ATOM 701 O O . THR A 1 85 ? 15.305 -2.303 4.973 1 97.19 85 THR A O 1
ATOM 704 N N . ARG A 1 86 ? 16.312 -0.359 5.531 1 96.88 86 ARG A N 1
ATOM 705 C CA . ARG A 1 86 ? 16.391 0.094 4.148 1 96.88 86 ARG A CA 1
ATOM 706 C C . ARG A 1 86 ? 17.297 -0.81 3.318 1 96.88 86 ARG A C 1
ATOM 708 O O . ARG A 1 86 ? 16.984 -1.11 2.162 1 96.88 86 ARG A O 1
ATOM 715 N N . ASP A 1 87 ? 18.375 -1.213 3.879 1 97.06 87 ASP A N 1
ATOM 716 C CA . ASP A 1 87 ? 19.344 -2.043 3.178 1 97.06 87 ASP A CA 1
ATOM 717 C C . ASP A 1 87 ? 18.734 -3.383 2.771 1 97.06 87 ASP A C 1
ATOM 719 O O . ASP A 1 87 ? 18.984 -3.869 1.664 1 97.06 87 ASP A O 1
ATOM 723 N N . GLU A 1 88 ? 18 -3.99 3.637 1 97.75 88 GLU A N 1
ATOM 724 C CA . GLU A 1 88 ? 17.344 -5.254 3.311 1 97.75 88 GLU A CA 1
ATOM 725 C C . GLU A 1 88 ? 16.359 -5.082 2.154 1 97.75 88 GLU A C 1
ATOM 727 O O . GLU A 1 88 ? 16.312 -5.914 1.246 1 97.75 88 GLU A O 1
ATOM 732 N N . ALA A 1 89 ? 15.594 -4.023 2.232 1 98.5 89 ALA A N 1
ATOM 733 C CA . ALA A 1 89 ? 14.656 -3.732 1.154 1 98.5 89 ALA A CA 1
ATOM 734 C C . ALA A 1 89 ? 15.383 -3.545 -0.174 1 98.5 89 ALA A C 1
ATOM 736 O O . ALA A 1 89 ? 15.008 -4.145 -1.185 1 98.5 89 ALA A O 1
ATOM 737 N N . ALA A 1 90 ? 16.406 -2.791 -0.126 1 97.81 90 ALA A N 1
ATOM 738 C CA . ALA A 1 90 ? 17.172 -2.504 -1.338 1 97.81 90 ALA A CA 1
ATOM 739 C C . ALA A 1 90 ? 17.812 -3.771 -1.895 1 97.81 90 ALA A C 1
ATOM 741 O O . ALA A 1 90 ? 17.797 -3.998 -3.107 1 97.81 90 ALA A O 1
ATOM 742 N N . ALA A 1 91 ? 18.297 -4.566 -1.082 1 98 91 ALA A N 1
ATOM 743 C CA . ALA A 1 91 ? 18.953 -5.801 -1.506 1 98 91 ALA A CA 1
ATOM 744 C C . ALA A 1 91 ? 17.953 -6.758 -2.148 1 98 91 ALA A C 1
ATOM 746 O O . ALA A 1 91 ? 18.297 -7.508 -3.062 1 98 91 ALA A O 1
ATOM 747 N N . PHE A 1 92 ? 16.75 -6.68 -1.681 1 98.81 92 PHE A N 1
ATOM 748 C CA . PHE A 1 92 ? 15.734 -7.617 -2.16 1 98.81 92 PHE A CA 1
ATOM 749 C C . PHE A 1 92 ? 15.359 -7.312 -3.607 1 98.81 92 PHE A C 1
ATOM 751 O O . PHE A 1 92 ? 14.805 -8.164 -4.301 1 98.81 92 PHE A O 1
ATOM 758 N N . ILE A 1 93 ? 15.641 -6.145 -4.066 1 98.31 93 ILE A N 1
ATOM 759 C CA . ILE A 1 93 ? 15.328 -5.754 -5.434 1 98.31 93 ILE A CA 1
ATOM 760 C C . ILE A 1 93 ? 16.047 -6.68 -6.414 1 98.31 93 ILE A C 1
ATOM 762 O O . ILE A 1 93 ? 15.5 -7.051 -7.449 1 98.31 93 ILE A O 1
ATOM 766 N N . GLU A 1 94 ? 17.203 -7.062 -6.086 1 97.06 94 GLU A N 1
ATOM 767 C CA . GLU A 1 94 ? 17.953 -7.992 -6.934 1 97.06 94 GLU A CA 1
ATOM 768 C C . GLU A 1 94 ? 17.25 -9.344 -7.02 1 97.06 94 GLU A C 1
ATOM 770 O O . GLU A 1 94 ? 17.219 -9.961 -8.086 1 97.06 94 GLU A O 1
ATOM 775 N N . HIS A 1 95 ? 16.766 -9.766 -5.902 1 97.88 95 HIS A N 1
ATOM 776 C CA . HIS A 1 95 ? 16.016 -11.023 -5.891 1 97.88 95 HIS A CA 1
ATOM 777 C C . HIS A 1 95 ? 14.766 -10.922 -6.746 1 97.88 95 HIS A C 1
ATOM 779 O O . HIS A 1 95 ? 14.43 -11.859 -7.469 1 97.88 95 HIS A O 1
ATOM 785 N N . LEU A 1 96 ? 14.086 -9.789 -6.703 1 97.62 96 LEU A N 1
ATOM 786 C CA . LEU A 1 96 ? 12.914 -9.586 -7.539 1 97.62 96 LEU A CA 1
ATOM 787 C C . LEU A 1 96 ? 13.273 -9.648 -9.016 1 97.62 96 LEU A C 1
ATOM 789 O O . LEU A 1 96 ? 12.516 -10.188 -9.828 1 97.62 96 LEU A O 1
ATOM 793 N N . ASP A 1 97 ? 14.398 -9.109 -9.375 1 95.81 97 ASP A N 1
ATOM 794 C CA . ASP A 1 97 ? 14.867 -9.156 -10.758 1 95.81 97 ASP A CA 1
ATOM 795 C C . ASP A 1 97 ? 15.078 -10.594 -11.219 1 95.81 97 ASP A C 1
ATOM 797 O O . ASP A 1 97 ? 14.727 -10.945 -12.344 1 95.81 97 ASP A O 1
ATOM 801 N N . GLU A 1 98 ? 15.617 -11.359 -10.367 1 95.69 98 GLU A N 1
ATOM 802 C CA . GLU A 1 98 ? 15.828 -12.773 -10.68 1 95.69 98 GLU A CA 1
ATOM 803 C C . GLU A 1 98 ? 14.492 -13.5 -10.828 1 95.69 98 GLU A C 1
ATOM 805 O O . GLU A 1 98 ? 14.32 -14.297 -11.758 1 95.69 98 GLU A O 1
ATOM 810 N N . ILE A 1 99 ? 13.609 -13.234 -9.961 1 96.38 99 ILE A N 1
ATOM 811 C CA . ILE A 1 99 ? 12.297 -13.867 -9.984 1 96.38 99 ILE A CA 1
ATOM 812 C C . ILE A 1 99 ? 11.555 -13.5 -11.266 1 96.38 99 ILE A C 1
ATOM 814 O O . ILE A 1 99 ? 10.938 -14.352 -11.906 1 96.38 99 ILE A O 1
ATOM 818 N N . ARG A 1 100 ? 11.617 -12.312 -11.664 1 94.88 100 ARG A N 1
ATOM 819 C CA . ARG A 1 100 ? 10.93 -11.82 -12.852 1 94.88 100 ARG A CA 1
ATOM 820 C C . ARG A 1 100 ? 11.414 -12.539 -14.102 1 94.88 100 ARG A C 1
ATOM 822 O O . ARG A 1 100 ? 10.664 -12.711 -15.062 1 94.88 100 ARG A O 1
ATOM 829 N N . ARG A 1 101 ? 12.609 -13.062 -14.078 1 94.88 101 ARG A N 1
ATOM 830 C CA . ARG A 1 101 ? 13.227 -13.664 -15.258 1 94.88 101 ARG A CA 1
ATOM 831 C C . ARG A 1 101 ? 12.898 -15.148 -15.344 1 94.88 101 ARG A C 1
ATOM 833 O O . ARG A 1 101 ? 13.195 -15.797 -16.344 1 94.88 101 ARG A O 1
ATOM 840 N N . THR A 1 102 ? 12.328 -15.664 -14.352 1 95.44 102 THR A N 1
ATOM 841 C CA . THR A 1 102 ? 11.984 -17.078 -14.383 1 95.44 102 THR A CA 1
ATOM 842 C C . THR A 1 102 ? 10.883 -17.359 -15.398 1 95.44 102 THR A C 1
ATOM 844 O O . THR A 1 102 ? 10.07 -16.469 -15.695 1 95.44 102 THR A O 1
ATOM 847 N N . PRO A 1 103 ? 10.82 -18.578 -15.914 1 95.38 103 PRO A N 1
ATOM 848 C CA . PRO A 1 103 ? 9.742 -18.938 -16.828 1 95.38 103 PRO A CA 1
ATOM 849 C C . PRO A 1 103 ? 8.359 -18.797 -16.203 1 95.38 103 PRO A C 1
ATOM 851 O O . PRO A 1 103 ? 7.422 -18.328 -16.875 1 95.38 103 PRO A O 1
ATOM 854 N N . GLN A 1 104 ? 8.242 -19.078 -15 1 93.88 104 GLN A N 1
ATOM 855 C CA . GLN A 1 104 ? 6.965 -18.984 -14.305 1 93.88 104 GLN A CA 1
ATOM 856 C C . GLN A 1 104 ? 6.477 -17.531 -14.258 1 93.88 104 GLN A C 1
ATOM 858 O O . GLN A 1 104 ? 5.309 -17.25 -14.547 1 93.88 104 GLN A O 1
ATOM 863 N N . SER A 1 105 ? 7.336 -16.625 -13.883 1 95 105 SER A N 1
ATOM 864 C CA . SER A 1 105 ? 6.973 -15.219 -13.805 1 95 105 SER A CA 1
ATOM 865 C C . SER A 1 105 ? 6.648 -14.656 -15.188 1 95 105 SER A C 1
ATOM 867 O O . SER A 1 105 ? 5.688 -13.898 -15.344 1 95 105 SER A O 1
ATOM 869 N N . ARG A 1 106 ? 7.371 -15.062 -16.172 1 94.94 106 ARG A N 1
ATOM 870 C CA . ARG A 1 106 ? 7.16 -14.57 -17.516 1 94.94 106 ARG A CA 1
ATOM 871 C C . ARG A 1 106 ? 5.809 -15.023 -18.062 1 94.94 106 ARG A C 1
ATOM 873 O O . ARG A 1 106 ? 5.172 -14.297 -18.828 1 94.94 106 ARG A O 1
ATOM 880 N N . ALA A 1 107 ? 5.457 -16.141 -17.672 1 95.69 107 ALA A N 1
ATOM 881 C CA . ALA A 1 107 ? 4.168 -16.672 -18.125 1 95.69 107 ALA A CA 1
ATOM 882 C C . ALA A 1 107 ? 3.014 -15.953 -17.422 1 95.69 107 ALA A C 1
ATOM 884 O O . ALA A 1 107 ? 1.94 -15.781 -18.016 1 95.69 107 ALA A O 1
ATOM 885 N N . ALA A 1 108 ? 3.223 -15.469 -16.234 1 97 108 ALA A N 1
ATOM 886 C CA . ALA A 1 108 ? 2.125 -14.992 -15.406 1 97 108 ALA A CA 1
ATOM 887 C C . ALA A 1 108 ? 2.023 -13.477 -15.445 1 97 108 ALA 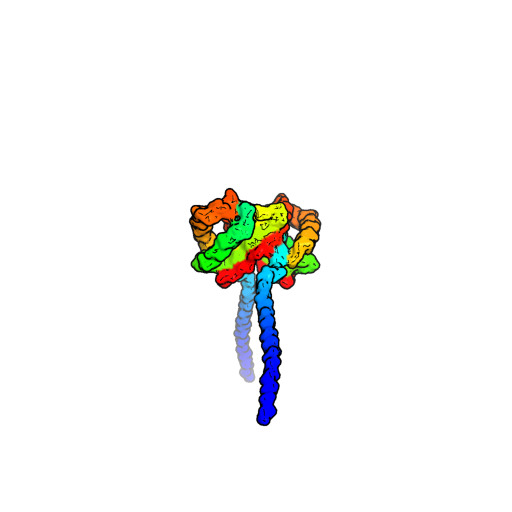A C 1
ATOM 889 O O . ALA A 1 108 ? 0.971 -12.906 -15.133 1 97 108 ALA A O 1
ATOM 890 N N . VAL A 1 109 ? 3.107 -12.797 -15.781 1 97.69 109 VAL A N 1
ATOM 891 C CA . VAL A 1 109 ? 3.16 -11.344 -15.688 1 97.69 109 VAL A CA 1
ATOM 892 C C . VAL A 1 109 ? 3.26 -10.734 -17.078 1 97.69 109 VAL A C 1
ATOM 894 O O . VAL A 1 109 ? 4.234 -10.977 -17.797 1 97.69 109 VAL A O 1
ATOM 897 N N . LEU A 1 110 ? 2.275 -9.938 -17.391 1 97.12 110 LEU A N 1
ATOM 898 C CA . LEU A 1 110 ? 2.234 -9.281 -18.703 1 97.12 110 LEU A CA 1
ATOM 899 C C . LEU A 1 110 ? 3.195 -8.094 -18.734 1 97.12 110 LEU A C 1
ATOM 901 O O . LEU A 1 110 ? 3.859 -7.867 -19.75 1 97.12 110 LEU A O 1
ATOM 905 N N . SER A 1 111 ? 3.172 -7.312 -17.672 1 96 111 SER A N 1
ATOM 906 C CA . SER A 1 111 ? 4.105 -6.199 -17.547 1 96 111 SER A CA 1
ATOM 907 C C . SER A 1 111 ? 4.414 -5.902 -16.078 1 96 111 SER A C 1
ATOM 909 O O . SER A 1 111 ? 3.637 -6.262 -15.195 1 96 111 SER A O 1
ATOM 911 N N . TYR A 1 112 ? 5.578 -5.34 -15.914 1 91.56 112 TYR A N 1
ATOM 912 C CA . TYR A 1 112 ? 6.109 -5.062 -14.586 1 91.56 112 TYR A CA 1
ATOM 913 C C . TYR A 1 112 ? 6.695 -3.658 -14.516 1 91.56 112 TYR A C 1
ATOM 915 O O . TYR A 1 112 ? 7.277 -3.17 -15.484 1 91.56 112 TYR A O 1
ATOM 923 N N . GLN A 1 113 ? 6.512 -3.037 -13.32 1 93.44 113 GLN A N 1
ATOM 924 C CA . GLN A 1 113 ? 7.207 -1.79 -13.023 1 93.44 113 GLN A CA 1
ATOM 925 C C . GLN A 1 113 ? 8.312 -2.008 -11.992 1 93.44 113 GLN A C 1
ATOM 927 O O . GLN A 1 113 ? 8.227 -2.916 -11.164 1 93.44 113 GLN A O 1
ATOM 932 N N . PRO A 1 114 ? 9.367 -1.168 -12.141 1 95.56 114 PRO A N 1
ATOM 933 C CA . PRO A 1 114 ? 10.367 -1.253 -11.07 1 95.56 114 PRO A CA 1
ATOM 934 C C . PRO A 1 114 ? 9.766 -1.037 -9.68 1 95.56 114 PRO A C 1
ATOM 936 O O . PRO A 1 114 ? 8.891 -0.18 -9.508 1 95.56 114 PRO A O 1
ATOM 939 N N . PRO A 1 115 ? 10.211 -1.878 -8.766 1 98.19 115 PRO A N 1
ATOM 940 C CA . PRO A 1 115 ? 9.68 -1.668 -7.418 1 98.19 115 PRO A CA 1
ATOM 941 C C . PRO A 1 115 ? 10.016 -0.285 -6.859 1 98.19 115 PRO A C 1
ATOM 943 O O . PRO A 1 115 ? 11.094 0.247 -7.125 1 98.19 115 PRO A O 1
ATOM 946 N N . GLU A 1 116 ? 9.094 0.237 -6.145 1 98.25 116 GLU A N 1
ATOM 947 C CA . GLU A 1 116 ? 9.32 1.491 -5.434 1 98.25 116 GLU A CA 1
ATOM 948 C C . GLU A 1 116 ? 9.734 1.235 -3.986 1 98.25 116 GLU A C 1
ATOM 950 O O . GLU A 1 116 ? 9.047 0.507 -3.262 1 98.25 116 GLU A O 1
ATOM 955 N N . LEU A 1 117 ? 10.82 1.842 -3.607 1 98.56 117 LEU A N 1
ATOM 956 C CA . LEU A 1 117 ? 11.195 1.835 -2.197 1 98.56 117 LEU A CA 1
ATOM 957 C C . LEU A 1 117 ? 10.492 2.953 -1.439 1 98.56 117 LEU A C 1
ATOM 959 O O . LEU A 1 117 ? 10.516 4.109 -1.865 1 98.56 117 LEU A O 1
ATOM 963 N N . ARG A 1 118 ? 9.859 2.514 -0.32 1 98.62 118 ARG A N 1
ATOM 964 C CA . ARG A 1 118 ? 9.094 3.48 0.463 1 98.62 118 ARG A CA 1
ATOM 965 C C . ARG A 1 118 ? 9.484 3.422 1.936 1 98.62 118 ARG A C 1
ATOM 967 O O . ARG A 1 118 ? 9.781 2.348 2.463 1 98.62 118 ARG A O 1
ATOM 974 N N . ASP A 1 119 ? 9.477 4.594 2.555 1 97.94 119 ASP A N 1
ATOM 975 C CA . ASP A 1 119 ? 9.531 4.688 4.012 1 97.94 119 ASP A CA 1
ATOM 976 C C . ASP A 1 119 ? 8.133 4.621 4.621 1 97.94 119 ASP A C 1
ATOM 978 O O . ASP A 1 119 ? 7.293 5.48 4.344 1 97.94 119 ASP A O 1
ATOM 982 N N . VAL A 1 120 ? 7.902 3.604 5.398 1 98 120 VAL A N 1
ATOM 983 C CA . VAL A 1 120 ? 6.633 3.535 6.117 1 98 120 VAL A CA 1
ATOM 984 C C . VAL A 1 120 ? 6.727 4.336 7.414 1 98 120 VAL A C 1
ATOM 986 O O . VAL A 1 120 ? 7.379 3.906 8.367 1 98 120 VAL A O 1
ATOM 989 N N . THR A 1 121 ? 6.012 5.473 7.453 1 97.12 121 THR A N 1
ATOM 990 C CA . THR A 1 121 ? 6.27 6.449 8.508 1 97.12 121 THR A CA 1
ATOM 991 C C . THR A 1 121 ? 5.203 6.363 9.594 1 97.12 121 THR A C 1
ATOM 993 O O . THR A 1 121 ? 5.395 6.871 10.703 1 97.12 121 THR A O 1
ATOM 996 N N . ASP A 1 122 ? 4.094 5.805 9.289 1 96.88 122 ASP A N 1
ATOM 997 C CA . ASP A 1 122 ? 3.014 5.66 10.258 1 96.88 122 ASP A CA 1
ATOM 998 C C . ASP A 1 122 ? 2.072 4.523 9.859 1 96.88 122 ASP A C 1
ATOM 1000 O O . ASP A 1 122 ? 1.739 4.371 8.68 1 96.88 122 ASP A O 1
ATOM 1004 N N . GLN A 1 123 ? 1.703 3.686 10.789 1 96.75 123 GLN A N 1
ATOM 1005 C CA . GLN A 1 123 ? 0.719 2.619 10.633 1 96.75 123 GLN A CA 1
ATOM 1006 C C . GLN A 1 123 ? -0.034 2.369 11.938 1 96.75 123 GLN A C 1
ATOM 1008 O O . GLN A 1 123 ? 0.575 2.045 12.953 1 96.75 123 GLN A O 1
ATOM 1013 N N . ARG A 1 124 ? -1.373 2.455 11.82 1 96.31 124 ARG A N 1
ATOM 1014 C CA . ARG A 1 124 ? -2.158 2.352 13.047 1 96.31 124 ARG A CA 1
ATOM 1015 C C . ARG A 1 124 ? -3.441 1.562 12.812 1 96.31 124 ARG A C 1
ATOM 1017 O O . ARG A 1 124 ? -4.043 1.649 11.742 1 96.31 124 ARG A O 1
ATOM 1024 N N . THR A 1 125 ? -3.785 0.818 13.773 1 96.5 125 THR A N 1
ATOM 1025 C CA . THR A 1 125 ? -5.117 0.231 13.836 1 96.5 125 THR A CA 1
ATOM 1026 C C . THR A 1 125 ? -6.066 1.122 14.633 1 96.5 125 THR A C 1
ATOM 1028 O O . THR A 1 125 ? -5.762 1.503 15.766 1 96.5 125 THR A O 1
ATOM 1031 N N . LEU A 1 126 ? -7.238 1.423 14.117 1 96.81 126 LEU A N 1
ATOM 1032 C CA . LEU A 1 126 ? -8.148 2.373 14.75 1 96.81 126 LEU A CA 1
ATOM 1033 C C . LEU A 1 126 ? -9.312 1.651 15.422 1 96.81 126 LEU A C 1
ATOM 1035 O O . LEU A 1 126 ? -9.984 2.221 16.281 1 96.81 126 LEU A O 1
ATOM 1039 N N . ARG A 1 127 ? -9.656 0.427 14.914 1 90.62 127 ARG A N 1
ATOM 1040 C CA . ARG A 1 127 ? -10.727 -0.376 15.492 1 90.62 127 ARG A CA 1
ATOM 1041 C C . ARG A 1 127 ? -10.336 -1.846 15.57 1 90.62 127 ARG A C 1
ATOM 1043 O O . ARG A 1 127 ? -9.523 -2.32 14.773 1 90.62 127 ARG A O 1
ATOM 1050 N N . MET B 1 1 ? -36 -78.938 19.109 1 32.31 1 MET B N 1
ATOM 1051 C CA . MET B 1 1 ? -34.875 -78.062 19.453 1 32.31 1 MET B CA 1
ATOM 1052 C C . MET B 1 1 ? -34.906 -76.75 18.656 1 32.31 1 MET B C 1
ATOM 1054 O O . MET B 1 1 ? -34.938 -76.812 17.422 1 32.31 1 MET B O 1
ATOM 1058 N N . ARG B 1 2 ? -35.562 -75.75 19.25 1 33.75 2 ARG B N 1
ATOM 1059 C CA . ARG B 1 2 ? -36.031 -74.438 18.734 1 33.75 2 ARG B CA 1
ATOM 1060 C C . ARG B 1 2 ? -34.875 -73.625 18.234 1 33.75 2 ARG B C 1
ATOM 1062 O O . ARG B 1 2 ? -33.906 -73.375 18.953 1 33.75 2 ARG B O 1
ATOM 1069 N N . ILE B 1 3 ? -34.594 -73.562 16.906 1 41.62 3 ILE B N 1
ATOM 1070 C CA . ILE B 1 3 ? -33.625 -72.875 16.094 1 41.62 3 ILE B CA 1
ATOM 1071 C C . ILE B 1 3 ? -33.719 -71.375 16.328 1 41.62 3 ILE B C 1
ATOM 1073 O O . ILE B 1 3 ? -34.75 -70.75 16.078 1 41.62 3 ILE B O 1
ATOM 1077 N N . PRO B 1 4 ? -33 -70.75 17.344 1 39.59 4 PRO B N 1
ATOM 1078 C CA . PRO B 1 4 ? -33.156 -69.375 17.656 1 39.59 4 PRO B CA 1
ATOM 1079 C C . PRO B 1 4 ? -32.844 -68.438 16.469 1 39.59 4 PRO B C 1
ATOM 1081 O O . PRO B 1 4 ? -32.031 -68.812 15.609 1 39.59 4 PRO B O 1
ATOM 1084 N N . LYS B 1 5 ? -33.844 -67.75 16.016 1 35.97 5 LYS B N 1
ATOM 1085 C CA . LYS B 1 5 ? -33.875 -66.75 14.961 1 35.97 5 LYS B CA 1
ATOM 1086 C C . LYS B 1 5 ? -32.812 -65.688 15.156 1 35.97 5 LYS B C 1
ATOM 1088 O O . LYS B 1 5 ? -32.688 -65.062 16.234 1 35.97 5 LYS B O 1
ATOM 1093 N N . ILE B 1 6 ? -31.625 -65.875 14.586 1 38.69 6 ILE B N 1
ATOM 1094 C CA . ILE B 1 6 ? -30.484 -64.938 14.562 1 38.69 6 ILE B CA 1
ATOM 1095 C C . ILE B 1 6 ? -30.938 -63.594 14.039 1 38.69 6 ILE B C 1
ATOM 1097 O O . ILE B 1 6 ? -31.469 -63.5 12.93 1 38.69 6 ILE B O 1
ATOM 1101 N N . GLY B 1 7 ? -31.484 -62.719 14.93 1 31.83 7 GLY B N 1
ATOM 1102 C CA . GLY B 1 7 ? -31.891 -61.344 14.656 1 31.83 7 GLY B CA 1
ATOM 1103 C C . GLY B 1 7 ? -30.812 -60.562 13.938 1 31.83 7 GLY B C 1
ATOM 1104 O O . GLY B 1 7 ? -29.641 -60.625 14.281 1 31.83 7 GLY B O 1
ATOM 1105 N N . ASP B 1 8 ? -30.984 -60.406 12.57 1 34.78 8 ASP B N 1
ATOM 1106 C CA . ASP B 1 8 ? -30.219 -59.625 11.609 1 34.78 8 ASP B CA 1
ATOM 1107 C C . ASP B 1 8 ? -30.031 -58.188 12.102 1 34.78 8 ASP B C 1
ATOM 1109 O O . ASP B 1 8 ? -31 -57.406 12.172 1 34.78 8 ASP B O 1
ATOM 1113 N N . GLY B 1 9 ? -29.406 -58.031 13.328 1 30.39 9 GLY B N 1
ATOM 1114 C CA . GLY B 1 9 ? -29.203 -56.656 13.766 1 30.39 9 GLY B CA 1
ATOM 1115 C C . GLY B 1 9 ? -28.531 -55.781 12.711 1 30.39 9 GLY B C 1
ATOM 1116 O O . GLY B 1 9 ? -27.391 -56.062 12.328 1 30.39 9 GLY B O 1
ATOM 1117 N N . ASN B 1 10 ? -29.312 -55.375 11.664 1 34.97 10 ASN B N 1
ATOM 1118 C CA . ASN B 1 10 ? -28.891 -54.406 10.641 1 34.97 10 ASN B CA 1
ATOM 1119 C C . ASN B 1 10 ? -28.234 -53.156 11.266 1 34.97 10 ASN B C 1
ATOM 1121 O O . ASN B 1 10 ? -28.922 -52.344 11.875 1 34.97 10 ASN B O 1
ATOM 1125 N N . ARG B 1 11 ? -27.203 -53.312 12.094 1 32.31 11 ARG B N 1
ATOM 1126 C CA . ARG B 1 11 ? -26.609 -52.031 12.492 1 32.31 11 ARG B CA 1
ATOM 1127 C C . ARG B 1 11 ? -26.234 -51.188 11.273 1 32.31 11 ARG B C 1
ATOM 1129 O O . ARG B 1 11 ? -25.406 -51.625 10.453 1 32.31 11 ARG B O 1
ATOM 1136 N N . ALA B 1 12 ? -27.234 -50.5 10.711 1 34.12 12 ALA B N 1
ATOM 1137 C CA . ALA B 1 12 ? -26.938 -49.438 9.766 1 34.12 12 ALA B CA 1
ATOM 1138 C C . ALA B 1 12 ? -25.781 -48.562 10.266 1 34.12 12 ALA B C 1
ATOM 1140 O O . ALA B 1 12 ? -25.844 -48 11.367 1 34.12 12 ALA B O 1
ATOM 1141 N N . ALA B 1 13 ? -24.562 -48.938 9.867 1 33.41 13 ALA B N 1
ATOM 1142 C CA . ALA B 1 13 ? -23.406 -48.062 9.992 1 33.41 13 ALA B CA 1
ATOM 1143 C C . ALA B 1 13 ? -23.734 -46.625 9.531 1 33.41 13 ALA B C 1
ATOM 1145 O O . ALA B 1 13 ? -24.25 -46.438 8.43 1 33.41 13 ALA B O 1
ATOM 1146 N N . ASP B 1 14 ? -24.25 -45.781 10.445 1 33.72 14 ASP B N 1
ATOM 1147 C CA . ASP B 1 14 ? -24.328 -44.344 10.234 1 33.72 14 ASP B CA 1
ATOM 1148 C C . ASP B 1 14 ? -23 -43.812 9.68 1 33.72 14 ASP B C 1
ATOM 1150 O O . ASP B 1 14 ? -21.984 -43.812 10.375 1 33.72 14 ASP B O 1
ATOM 1154 N N . ASN B 1 15 ? -22.703 -44.312 8.406 1 31.09 15 ASN B N 1
ATOM 1155 C CA . ASN B 1 15 ? -21.609 -43.594 7.754 1 31.09 15 ASN B CA 1
ATOM 1156 C C . ASN B 1 15 ? -21.734 -42.094 7.934 1 31.09 15 ASN B C 1
ATOM 1158 O O . ASN B 1 15 ? -22.516 -41.438 7.238 1 31.09 15 ASN B O 1
ATOM 1162 N N . ARG B 1 16 ? -21.797 -41.625 9.172 1 30.89 16 ARG B N 1
ATOM 1163 C CA . ARG B 1 16 ? -21.656 -40.156 9.289 1 30.89 16 ARG B CA 1
ATOM 1164 C C . ARG B 1 16 ? -20.531 -39.656 8.406 1 30.89 16 ARG B C 1
ATOM 1166 O O . ARG B 1 16 ? -19.359 -40 8.609 1 30.89 16 ARG B O 1
ATOM 1173 N N . CYS B 1 17 ? -20.797 -39.719 7.016 1 32.06 17 CYS B N 1
ATOM 1174 C CA . CYS B 1 17 ? -19.953 -38.938 6.145 1 32.06 17 CYS B CA 1
ATOM 1175 C C . CYS B 1 17 ? -19.516 -37.656 6.832 1 32.06 17 CYS B C 1
ATOM 1177 O O . CYS B 1 17 ? -20.359 -36.812 7.188 1 32.06 17 CYS B O 1
ATOM 1179 N N . SER B 1 18 ? -18.562 -37.75 7.723 1 34.59 18 SER B N 1
ATOM 1180 C CA . SER B 1 18 ? -17.938 -36.5 8.102 1 34.59 18 SER B CA 1
ATOM 1181 C C . SER B 1 18 ? -17.781 -35.594 6.891 1 34.59 18 SER B C 1
ATOM 1183 O O . SER B 1 18 ? -17.062 -35.906 5.938 1 34.59 18 SER B O 1
ATOM 1185 N N . LYS B 1 19 ? -18.875 -34.938 6.43 1 33.44 19 LYS B N 1
ATOM 1186 C CA . LYS B 1 19 ? -18.672 -33.844 5.492 1 33.44 19 LYS B CA 1
ATOM 1187 C C . LYS B 1 19 ? -17.344 -33.125 5.746 1 33.44 19 LYS B C 1
ATOM 1189 O O . LYS B 1 19 ? -17.078 -32.656 6.852 1 33.44 19 LYS B O 1
ATOM 1194 N N . ARG B 1 20 ? -16.25 -33.625 5.172 1 30.89 20 ARG B N 1
ATOM 1195 C CA . ARG B 1 20 ? -15.102 -32.75 5.082 1 30.89 20 ARG B CA 1
ATOM 1196 C C . ARG B 1 20 ? -15.531 -31.297 4.871 1 30.89 20 ARG B C 1
ATOM 1198 O O . ARG B 1 20 ? -16.203 -30.969 3.885 1 30.89 20 ARG B O 1
ATOM 1205 N N . GLN B 1 21 ? -15.828 -30.672 5.922 1 31.28 21 GLN B N 1
ATOM 1206 C CA . GLN B 1 21 ? -15.961 -29.219 5.738 1 31.28 21 GLN B CA 1
ATOM 1207 C C . GLN B 1 21 ? -15.055 -28.719 4.617 1 31.28 21 GLN B C 1
ATOM 1209 O O . GLN B 1 21 ? -13.836 -28.875 4.684 1 31.28 21 GLN B O 1
ATOM 1214 N N . GLU B 1 22 ? -15.43 -29.062 3.383 1 33.34 22 GLU B N 1
ATOM 1215 C CA . GLU B 1 22 ? -14.734 -28.281 2.361 1 33.34 22 GLU B CA 1
ATOM 1216 C C . GLU B 1 22 ? -14.383 -26.875 2.873 1 33.34 22 GLU B C 1
ATOM 1218 O O . GLU B 1 22 ? -15.25 -26.172 3.395 1 33.34 22 GLU B O 1
ATOM 1223 N N . ASN B 1 23 ? -13.25 -26.734 3.467 1 34.75 23 ASN B N 1
ATOM 1224 C CA . ASN B 1 23 ? -12.703 -25.406 3.664 1 34.75 23 ASN B CA 1
ATOM 1225 C C . ASN B 1 23 ? -13.109 -24.453 2.543 1 34.75 23 ASN B C 1
ATOM 1227 O O . ASN B 1 23 ? -12.516 -24.453 1.465 1 34.75 23 ASN B O 1
ATOM 1231 N N . THR B 1 24 ? -14.469 -24.562 2.07 1 37.94 24 THR B N 1
ATOM 1232 C CA . THR B 1 24 ? -14.852 -23.422 1.227 1 37.94 24 THR B CA 1
ATOM 1233 C C . THR B 1 24 ? -13.992 -22.203 1.54 1 37.94 24 THR B C 1
ATOM 1235 O O . THR B 1 24 ? -13.711 -21.922 2.705 1 37.94 24 THR B O 1
ATOM 1238 N N . PRO B 1 25 ? -13.242 -21.766 0.652 1 40.19 25 PRO B N 1
ATOM 1239 C CA . PRO B 1 25 ? -12.555 -20.531 1.078 1 40.19 25 PRO B CA 1
ATOM 1240 C C . PRO B 1 25 ? -13.383 -19.719 2.066 1 40.19 25 PRO B C 1
ATOM 1242 O O . PRO B 1 25 ? -14.562 -19.469 1.834 1 40.19 25 PRO B O 1
ATOM 1245 N N . THR B 1 26 ? -13.516 -20.094 3.363 1 39.59 26 THR B N 1
ATOM 1246 C CA . THR B 1 26 ? -14.195 -19.281 4.367 1 39.59 26 THR B CA 1
ATOM 1247 C C . THR B 1 26 ? -14.453 -17.875 3.842 1 39.59 26 THR B C 1
ATOM 1249 O O . THR B 1 26 ? -13.68 -17.344 3.039 1 39.59 26 THR B O 1
ATOM 1252 N N . GLU B 1 27 ? -15.719 -17.391 3.619 1 43.97 27 GLU B N 1
ATOM 1253 C CA . GLU B 1 27 ? -15.961 -15.945 3.557 1 43.97 27 GLU B CA 1
ATOM 1254 C C . GLU B 1 27 ? -14.75 -15.156 4.055 1 43.97 27 GLU B C 1
ATOM 1256 O O . GLU B 1 27 ? -14.555 -15.016 5.262 1 43.97 27 GLU B O 1
ATOM 1261 N N . GLU B 1 28 ? -13.602 -15.586 3.781 1 48.81 28 GLU B N 1
ATOM 1262 C CA . GLU B 1 28 ? -12.289 -15.055 4.121 1 48.81 28 GLU B CA 1
ATOM 1263 C C . GLU B 1 28 ? -12.328 -13.547 4.305 1 48.81 28 GLU B C 1
ATOM 1265 O O . GLU B 1 28 ? -13.141 -12.859 3.674 1 48.81 28 GLU B O 1
ATOM 1270 N N . ASP B 1 29 ? -11.867 -13.156 5.457 1 60.78 29 ASP B N 1
ATOM 1271 C CA . ASP B 1 29 ? -11.617 -11.828 6 1 60.78 29 ASP B CA 1
ATOM 1272 C C . ASP B 1 29 ? -11.156 -10.867 4.91 1 60.78 29 ASP B C 1
ATOM 1274 O O . ASP B 1 29 ? -9.961 -10.586 4.785 1 60.78 29 ASP B O 1
ATOM 1278 N N . THR B 1 30 ? -11.867 -10.875 3.801 1 78.75 30 THR B N 1
ATOM 1279 C CA . THR B 1 30 ? -11.539 -9.875 2.787 1 78.75 30 THR B CA 1
ATOM 1280 C C . THR B 1 30 ? -11.586 -8.469 3.377 1 78.75 30 THR B C 1
ATOM 1282 O O . THR B 1 30 ? -12.445 -8.164 4.211 1 78.75 30 THR B O 1
ATOM 1285 N N . MET B 1 31 ? -10.57 -7.816 3.029 1 96.38 31 MET B N 1
ATOM 1286 C CA . MET B 1 31 ? -10.43 -6.41 3.395 1 96.38 31 MET B CA 1
ATOM 1287 C C . MET B 1 31 ? -10.391 -5.527 2.152 1 96.38 31 MET B C 1
ATOM 1289 O O . MET B 1 31 ? -10.211 -6.023 1.039 1 96.38 31 MET B O 1
ATOM 1293 N N . PHE B 1 32 ? -10.852 -4.305 2.312 1 98.62 32 PHE B N 1
ATOM 1294 C CA . PHE B 1 32 ? -10.828 -3.318 1.237 1 98.62 32 PHE B CA 1
ATOM 1295 C C . PHE B 1 32 ? -10 -2.104 1.63 1 98.62 32 PHE B C 1
ATOM 1297 O O . PHE B 1 32 ? -9.93 -1.751 2.809 1 98.62 32 PHE B O 1
ATOM 1304 N N . ALA B 1 33 ? -9.438 -1.509 0.595 1 98.81 33 ALA B N 1
ATOM 1305 C CA . ALA B 1 33 ? -8.594 -0.356 0.894 1 98.81 33 ALA B CA 1
ATOM 1306 C C . ALA B 1 33 ? -8.836 0.774 -0.103 1 98.81 33 ALA B C 1
ATOM 1308 O O . ALA B 1 33 ? -9.117 0.525 -1.276 1 98.81 33 ALA B O 1
ATOM 1309 N N . LEU B 1 34 ? -8.727 2.014 0.378 1 98.88 34 LEU B N 1
ATOM 1310 C CA . LEU B 1 34 ? -8.5 3.17 -0.48 1 98.88 34 LEU B CA 1
ATOM 1311 C C . LEU B 1 34 ? -7.02 3.543 -0.499 1 98.88 34 LEU B C 1
ATOM 1313 O O . LEU B 1 34 ? -6.426 3.803 0.551 1 98.88 34 LEU B O 1
ATOM 1317 N N . HIS B 1 35 ? -6.5 3.48 -1.669 1 98.88 35 HIS B N 1
ATOM 1318 C CA . HIS B 1 35 ? -5.133 3.943 -1.877 1 98.88 35 HIS B CA 1
ATOM 1319 C C . HIS B 1 35 ? -5.105 5.383 -2.379 1 98.88 35 HIS B C 1
ATOM 1321 O O . HIS B 1 35 ? -5.703 5.695 -3.414 1 98.88 35 HIS B O 1
ATOM 1327 N N . ILE B 1 36 ? -4.379 6.223 -1.637 1 98.75 36 ILE B N 1
ATOM 1328 C CA . ILE B 1 36 ? -4.34 7.65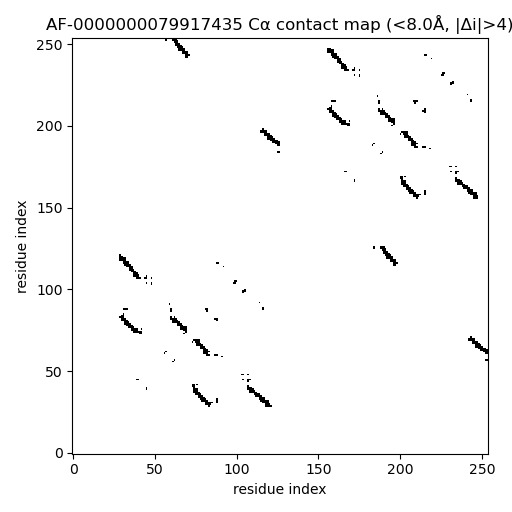6 -1.89 1 98.75 36 ILE B CA 1
ATOM 1329 C C . ILE B 1 36 ? -2.898 8.102 -2.141 1 98.75 36 ILE B C 1
ATOM 1331 O O . ILE B 1 36 ? -2.002 7.781 -1.356 1 98.75 36 ILE B O 1
ATOM 1335 N N . GLU B 1 37 ? -2.703 8.766 -3.236 1 98.25 37 GLU B N 1
ATOM 1336 C CA . GLU B 1 37 ? -1.426 9.398 -3.557 1 98.25 37 GLU B CA 1
ATOM 1337 C C . GLU B 1 37 ? -1.534 10.914 -3.514 1 98.25 37 GLU B C 1
ATOM 1339 O O . GLU B 1 37 ? -2.391 11.5 -4.18 1 98.25 37 GLU B O 1
ATOM 1344 N N . ASN B 1 38 ? -0.614 11.555 -2.768 1 98 38 ASN B N 1
ATOM 1345 C CA . ASN B 1 38 ? -0.55 13.008 -2.658 1 98 38 ASN B CA 1
ATOM 1346 C C . ASN B 1 38 ? 0.849 13.531 -2.967 1 98 38 ASN B C 1
ATOM 1348 O O . ASN B 1 38 ? 1.846 12.922 -2.57 1 98 38 ASN B O 1
ATOM 1352 N N . LYS B 1 39 ? 0.851 14.602 -3.73 1 98.31 39 LYS B N 1
ATOM 1353 C CA . LYS B 1 39 ? 2.057 15.422 -3.74 1 98.31 39 LYS B CA 1
ATOM 1354 C C . LYS B 1 39 ? 1.943 16.578 -2.75 1 98.31 39 LYS B C 1
ATOM 1356 O O . LYS B 1 39 ? 0.965 17.328 -2.771 1 98.31 39 LYS B O 1
ATOM 1361 N N . VAL B 1 40 ? 2.938 16.672 -1.934 1 98.38 40 VAL B N 1
ATOM 1362 C CA . VAL B 1 40 ? 2.887 17.672 -0.881 1 98.38 40 VAL B CA 1
ATOM 1363 C C . VAL B 1 40 ? 4.145 18.531 -0.93 1 98.38 40 VAL B C 1
ATOM 1365 O O . VAL B 1 40 ? 5.168 18.125 -1.48 1 98.38 40 VAL B O 1
ATOM 1368 N N . GLU B 1 41 ? 4.117 19.734 -0.403 1 95.62 41 GLU B N 1
ATOM 1369 C CA . GLU B 1 41 ? 5.297 20.594 -0.313 1 95.62 41 GLU B CA 1
ATOM 1370 C C . GLU B 1 41 ? 6.195 20.172 0.846 1 95.62 41 GLU B C 1
ATOM 1372 O O . GLU B 1 41 ? 7.418 20.094 0.697 1 95.62 41 GLU B O 1
ATOM 1377 N N . ASN B 1 42 ? 5.578 19.984 1.927 1 96.94 42 ASN B N 1
ATOM 1378 C CA . ASN B 1 42 ? 6.266 19.625 3.164 1 96.94 42 ASN B CA 1
ATOM 1379 C C . ASN B 1 42 ? 5.547 18.5 3.908 1 96.94 42 ASN B C 1
ATOM 1381 O O . ASN B 1 42 ? 4.406 18.672 4.348 1 96.94 42 ASN B O 1
ATOM 1385 N N . TYR B 1 43 ? 6.215 17.391 4.098 1 97.69 43 TYR B N 1
ATOM 1386 C CA . TYR B 1 43 ? 5.605 16.219 4.703 1 97.69 43 TYR B CA 1
ATOM 1387 C C . TYR B 1 43 ? 5.152 16.516 6.129 1 97.69 43 TYR B C 1
ATOM 1389 O O . TYR B 1 43 ? 4.043 16.141 6.523 1 97.69 43 TYR B O 1
ATOM 1397 N N . G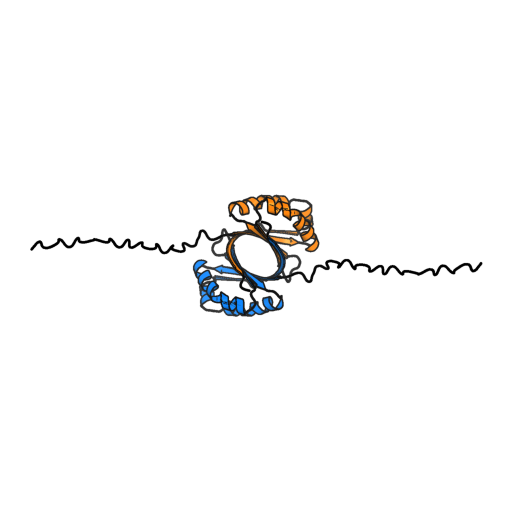LU B 1 44 ? 6 17.109 6.875 1 97.25 44 GLU B N 1
ATOM 1398 C CA . GLU B 1 44 ? 5.672 17.359 8.273 1 97.25 44 GLU B CA 1
ATOM 1399 C C . GLU B 1 44 ? 4.426 18.219 8.406 1 97.25 44 GLU B C 1
ATOM 1401 O O . GLU B 1 44 ? 3.574 17.969 9.266 1 97.25 44 GLU B O 1
ATOM 1406 N N . ASN B 1 45 ? 4.402 19.203 7.598 1 96.81 45 ASN B N 1
ATOM 1407 C CA . ASN B 1 45 ? 3.215 20.062 7.59 1 96.81 45 ASN B CA 1
ATOM 1408 C C . ASN B 1 45 ? 1.97 19.266 7.191 1 96.81 45 ASN B C 1
ATOM 1410 O O . ASN B 1 45 ? 0.921 19.391 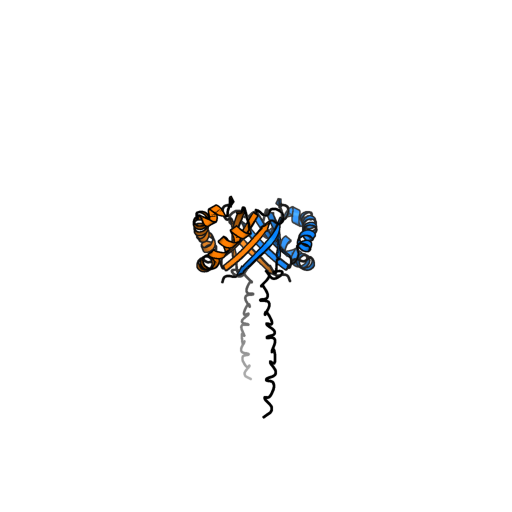7.828 1 96.81 45 ASN B O 1
ATOM 1414 N N . TRP B 1 46 ? 2.102 18.594 6.141 1 98 46 TRP B N 1
ATOM 1415 C CA . TRP B 1 46 ? 0.988 17.75 5.711 1 98 46 TRP B CA 1
ATOM 1416 C C . TRP B 1 46 ? 0.574 16.781 6.816 1 98 46 TRP B C 1
ATOM 1418 O O . TRP B 1 46 ? -0.616 16.641 7.105 1 98 46 TRP B O 1
ATOM 1428 N N . LYS B 1 47 ? 1.531 16.141 7.457 1 98.06 47 LYS B N 1
ATOM 1429 C CA . LYS B 1 47 ? 1.274 15.125 8.469 1 98.06 47 LYS B CA 1
ATOM 1430 C C . LYS B 1 47 ? 0.564 15.727 9.68 1 98.06 47 LYS B C 1
ATOM 1432 O O . LYS B 1 47 ? -0.264 15.062 10.312 1 98.06 47 LYS B O 1
ATOM 1437 N N . THR B 1 48 ? 0.846 16.922 10.047 1 97 48 THR B N 1
ATOM 1438 C CA . THR B 1 48 ? 0.158 17.625 11.125 1 97 48 THR B CA 1
ATOM 1439 C C . THR B 1 48 ? -1.338 17.719 10.836 1 97 48 THR B C 1
ATOM 1441 O O . THR B 1 48 ? -2.162 17.453 11.711 1 97 48 THR B O 1
ATOM 1444 N N . GLY B 1 49 ? -1.62 18.109 9.609 1 96.88 49 GLY B N 1
ATOM 1445 C CA . GLY B 1 49 ? -3.02 18.141 9.211 1 96.88 49 GLY B CA 1
ATOM 1446 C C . GLY B 1 49 ? -3.656 16.766 9.164 1 96.88 49 GLY B C 1
ATOM 1447 O O . GLY B 1 49 ? -4.762 16.578 9.672 1 96.88 49 GLY B O 1
ATOM 1448 N N . PHE B 1 50 ? -2.953 15.867 8.609 1 97.94 50 PHE B N 1
ATOM 1449 C CA . PHE B 1 50 ? -3.422 14.484 8.508 1 97.94 50 PHE B CA 1
ATOM 1450 C C . PHE B 1 50 ? -3.807 13.938 9.875 1 97.94 50 PHE B C 1
ATOM 1452 O O . PHE B 1 50 ? -4.844 13.289 10.023 1 97.94 50 PHE B O 1
ATOM 1459 N N . ASP B 1 51 ? -3.061 14.18 10.82 1 97.44 51 ASP B N 1
ATOM 1460 C CA . ASP B 1 51 ? -3.205 13.586 12.148 1 97.44 51 ASP B CA 1
ATOM 1461 C C . ASP B 1 51 ? -4.434 14.133 12.867 1 97.44 51 ASP B C 1
ATOM 1463 O O . ASP B 1 51 ? -4.898 13.547 13.844 1 97.44 51 ASP B O 1
ATOM 1467 N N . THR B 1 52 ? -5.016 15.188 12.453 1 96.88 52 THR B N 1
ATOM 1468 C CA . THR B 1 52 ? -6.184 15.773 13.102 1 96.88 52 THR B CA 1
ATOM 1469 C C . THR B 1 52 ? -7.449 15 12.734 1 96.88 52 THR B C 1
ATOM 1471 O O . THR B 1 52 ? -8.508 15.219 13.336 1 96.88 52 THR B O 1
ATOM 1474 N N . TYR B 1 53 ? -7.34 14.047 11.852 1 97.25 53 TYR B N 1
ATOM 1475 C CA . TYR B 1 53 ? -8.539 13.375 11.352 1 97.25 53 TYR B CA 1
ATOM 1476 C C . TYR B 1 53 ? -8.641 11.961 11.898 1 97.25 53 TYR B C 1
ATOM 1478 O O . TYR B 1 53 ? -9.461 11.164 11.438 1 97.25 53 TYR B O 1
ATOM 1486 N N . ASN B 1 54 ? -7.945 11.648 12.883 1 96.75 54 ASN B N 1
ATOM 1487 C CA . ASN B 1 54 ? -7.941 10.281 13.406 1 96.75 54 ASN B CA 1
ATOM 1488 C C . ASN B 1 54 ? -9.32 9.867 13.906 1 96.75 54 ASN B C 1
ATOM 1490 O O . ASN B 1 54 ? -9.82 8.797 13.555 1 96.75 54 ASN B O 1
ATOM 1494 N N . ASP B 1 55 ? -9.961 10.664 14.727 1 97.31 55 ASP B N 1
ATOM 1495 C CA . ASP B 1 55 ? -11.289 10.336 15.242 1 97.31 55 ASP B CA 1
ATOM 1496 C C . ASP B 1 55 ? -12.312 10.266 14.117 1 97.31 55 ASP B C 1
ATOM 1498 O O . ASP B 1 55 ? -13.172 9.375 14.109 1 97.31 55 ASP B O 1
ATOM 1502 N N . PHE B 1 56 ? -12.164 11.203 13.234 1 98 56 PHE B N 1
ATOM 1503 C CA . PHE B 1 56 ? -13.07 11.211 12.094 1 98 56 PHE B CA 1
ATOM 1504 C C . PHE B 1 56 ? -12.953 9.914 11.305 1 98 56 PHE B C 1
ATOM 1506 O O . PHE B 1 56 ? -13.969 9.305 10.945 1 98 56 PHE B O 1
ATOM 1513 N N . ARG B 1 57 ? -11.719 9.5 10.984 1 98.25 57 ARG B N 1
ATOM 1514 C CA . ARG B 1 57 ? -11.484 8.242 10.273 1 98.25 57 ARG B CA 1
ATOM 1515 C C . ARG B 1 57 ? -12.078 7.066 11.039 1 98.25 57 ARG B C 1
ATOM 1517 O O . ARG B 1 57 ? -12.781 6.234 10.461 1 98.25 57 ARG B O 1
ATOM 1524 N N . ARG B 1 58 ? -11.82 7 12.305 1 97.44 58 ARG B N 1
ATOM 1525 C CA . ARG B 1 58 ? -12.359 5.93 13.141 1 97.44 58 ARG B CA 1
ATOM 1526 C C . ARG B 1 58 ? -13.883 5.91 13.094 1 97.44 58 ARG B C 1
ATOM 1528 O O . ARG B 1 58 ? -14.484 4.855 12.898 1 97.44 58 ARG B O 1
ATOM 1535 N N . ASP B 1 59 ? -14.469 7.023 13.172 1 97.88 59 ASP B N 1
ATOM 1536 C CA . ASP B 1 59 ? -15.922 7.148 13.258 1 97.88 59 ASP B CA 1
ATOM 1537 C C . ASP B 1 59 ? -16.578 6.879 11.906 1 97.88 59 ASP B C 1
ATOM 1539 O O . ASP B 1 59 ? -17.781 6.664 11.828 1 97.88 59 ASP B O 1
ATOM 1543 N N . ASN B 1 60 ? -15.766 6.93 10.898 1 98.44 60 ASN B N 1
ATOM 1544 C CA . ASN B 1 60 ? -16.328 6.742 9.562 1 98.44 60 ASN B CA 1
ATOM 1545 C C . ASN B 1 60 ? -15.805 5.473 8.898 1 98.44 60 ASN B C 1
ATOM 1547 O O . ASN B 1 60 ? -15.672 5.414 7.68 1 98.44 60 ASN B O 1
ATOM 1551 N N . GLY B 1 61 ? -15.453 4.496 9.672 1 97.88 61 GLY B N 1
ATOM 1552 C CA . GLY B 1 61 ? -15.359 3.127 9.195 1 97.88 61 GLY B CA 1
ATOM 1553 C C . GLY B 1 61 ? -13.938 2.686 8.914 1 97.88 61 GLY B C 1
ATOM 1554 O O . GLY B 1 61 ? -13.703 1.532 8.547 1 97.88 61 GLY B O 1
ATOM 1555 N N . VAL B 1 62 ? -12.992 3.568 9.07 1 98.75 62 VAL B N 1
ATOM 1556 C CA . VAL B 1 62 ? -11.609 3.158 8.844 1 98.75 62 VAL B CA 1
ATOM 1557 C C . VAL B 1 62 ? -11.148 2.229 9.969 1 98.75 62 VAL B C 1
ATOM 1559 O O . VAL B 1 62 ? -11.266 2.568 11.148 1 98.75 62 VAL B O 1
ATOM 1562 N N . LEU B 1 63 ? -10.656 1.082 9.555 1 98.44 63 LEU B N 1
ATOM 1563 C CA . LEU B 1 63 ? -10.156 0.099 10.508 1 98.44 63 LEU B CA 1
ATOM 1564 C C . LEU B 1 63 ? -8.703 0.377 10.867 1 98.44 63 LEU B C 1
ATOM 1566 O O . LEU B 1 63 ? -8.297 0.206 12.016 1 98.44 63 LEU B O 1
ATOM 1570 N N . ALA B 1 64 ? -7.957 0.722 9.906 1 98.5 64 ALA B N 1
ATOM 1571 C CA . ALA B 1 64 ? -6.52 0.947 10.016 1 98.5 64 ALA B CA 1
ATOM 1572 C C . ALA B 1 64 ? -6.012 1.836 8.883 1 98.5 64 ALA B C 1
ATOM 1574 O O . ALA B 1 64 ? -6.68 1.981 7.855 1 98.5 64 ALA B O 1
ATOM 1575 N N . TYR B 1 65 ? -4.875 2.494 9.125 1 98.69 65 TYR B N 1
ATOM 1576 C CA . TYR B 1 65 ? -4.254 3.219 8.023 1 98.69 65 TYR B CA 1
ATOM 1577 C C . TYR B 1 65 ? -2.744 3.006 8.008 1 98.69 65 TYR B C 1
ATOM 1579 O O . TYR B 1 65 ? -2.162 2.582 9.016 1 98.69 65 TYR B O 1
ATOM 1587 N N . ARG B 1 66 ? -2.209 3.238 6.871 1 98.5 66 ARG B N 1
ATOM 1588 C CA . ARG B 1 66 ? -0.771 3.182 6.625 1 98.5 66 ARG B CA 1
ATOM 1589 C C . ARG B 1 66 ? -0.306 4.383 5.809 1 98.5 66 ARG B C 1
ATOM 1591 O O . ARG B 1 66 ? -0.911 4.719 4.789 1 98.5 66 ARG B O 1
ATOM 1598 N N . VAL B 1 67 ? 0.712 5.07 6.328 1 98.56 67 VAL B N 1
ATOM 1599 C CA . VAL B 1 67 ? 1.324 6.195 5.633 1 98.56 67 VAL B CA 1
ATOM 1600 C C . VAL B 1 67 ? 2.74 5.828 5.195 1 98.56 67 VAL B C 1
ATOM 1602 O O . VAL B 1 67 ? 3.537 5.336 6 1 98.56 67 VAL B O 1
ATOM 1605 N N . SER B 1 68 ? 3.01 6.008 3.924 1 98.5 68 SER B N 1
ATOM 1606 C CA . SER B 1 68 ? 4.355 5.781 3.404 1 98.5 68 SER B CA 1
ATOM 1607 C C . SER B 1 68 ? 4.789 6.918 2.482 1 98.5 68 SER B C 1
ATOM 1609 O O . SER B 1 68 ? 3.951 7.629 1.929 1 98.5 68 SER B O 1
ATOM 1611 N N . ARG B 1 69 ? 6.102 7.09 2.461 1 98.5 69 ARG B N 1
ATOM 1612 C CA . ARG B 1 69 ? 6.703 8.109 1.608 1 98.5 69 ARG B CA 1
ATOM 1613 C C . ARG B 1 69 ? 7.645 7.48 0.585 1 98.5 69 ARG B C 1
ATOM 1615 O O . ARG B 1 69 ? 8.344 6.516 0.891 1 98.5 69 ARG B O 1
ATOM 1622 N N . HIS B 1 70 ? 7.605 8.07 -0.657 1 98.12 70 HIS B N 1
ATOM 1623 C CA . HIS B 1 70 ? 8.602 7.652 -1.636 1 98.12 70 HIS B CA 1
ATOM 1624 C C . HIS B 1 70 ? 10.016 7.906 -1.127 1 98.12 70 HIS B C 1
ATOM 1626 O O . HIS B 1 70 ? 10.32 8.992 -0.632 1 98.12 70 HIS B O 1
ATOM 1632 N N . ALA B 1 71 ? 10.859 6.941 -1.328 1 96.12 71 ALA B N 1
ATOM 1633 C CA . ALA B 1 71 ? 12.18 7.023 -0.706 1 96.12 71 ALA B CA 1
ATOM 1634 C C . ALA B 1 71 ? 13.039 8.094 -1.376 1 96.12 71 ALA B C 1
ATOM 1636 O O . ALA B 1 71 ? 13.922 8.68 -0.742 1 96.12 71 ALA B O 1
ATOM 1637 N N . HIS B 1 72 ? 12.711 8.359 -2.588 1 94.81 72 HIS B N 1
ATOM 1638 C CA . HIS B 1 72 ? 13.617 9.227 -3.32 1 94.81 72 HIS B CA 1
ATOM 1639 C C . HIS B 1 72 ? 12.906 10.5 -3.787 1 94.81 72 HIS B C 1
ATOM 1641 O O . HIS B 1 72 ? 13.461 11.273 -4.574 1 94.81 72 HIS B O 1
ATOM 1647 N N . ASP B 1 73 ? 11.695 10.688 -3.518 1 96.5 73 ASP B N 1
ATOM 1648 C CA . ASP B 1 73 ? 10.938 11.906 -3.783 1 96.5 73 ASP B CA 1
ATOM 1649 C C . ASP B 1 73 ? 10.203 12.375 -2.531 1 96.5 73 ASP B C 1
ATOM 1651 O O . ASP B 1 73 ? 9.117 11.875 -2.217 1 96.5 73 ASP B O 1
ATOM 1655 N N . PRO B 1 74 ? 10.703 13.312 -1.869 1 94.75 74 PRO B N 1
ATOM 1656 C CA . PRO B 1 74 ? 10.141 13.727 -0.581 1 94.75 74 PRO B CA 1
ATOM 1657 C C . PRO B 1 74 ? 8.758 14.352 -0.715 1 94.75 74 PRO B C 1
ATOM 1659 O O . PRO B 1 74 ? 8.078 14.586 0.289 1 94.75 74 PRO B O 1
ATOM 1662 N N . HIS B 1 75 ? 8.328 14.562 -1.911 1 97.62 75 HIS B N 1
ATOM 1663 C CA . HIS B 1 75 ? 7.039 15.227 -2.086 1 97.62 75 HIS B CA 1
ATOM 1664 C C . HIS B 1 75 ? 5.918 14.203 -2.252 1 97.62 75 HIS B C 1
ATOM 1666 O O . HIS B 1 75 ? 4.738 14.555 -2.217 1 97.62 75 HIS B O 1
ATOM 1672 N N . LEU B 1 76 ? 6.277 12.992 -2.43 1 98.25 76 LEU B N 1
ATOM 1673 C CA . LEU B 1 76 ? 5.258 11.977 -2.68 1 98.25 76 LEU B CA 1
ATOM 1674 C C . LEU B 1 76 ? 4.914 11.227 -1.398 1 98.25 76 LEU B C 1
ATOM 1676 O O . LEU B 1 76 ? 5.789 10.617 -0.776 1 98.25 76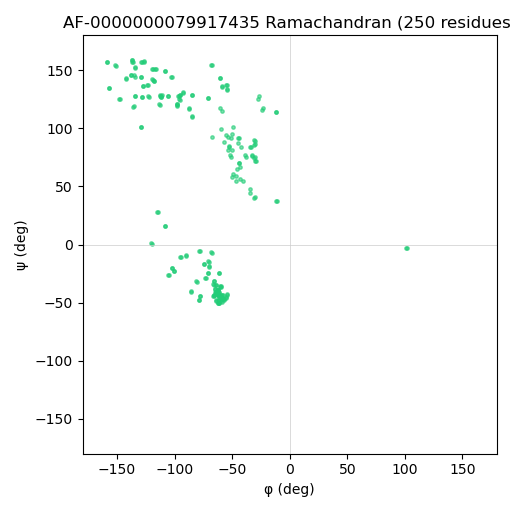 LEU B O 1
ATOM 1680 N N . VAL B 1 77 ? 3.605 11.297 -1.009 1 98.5 77 VAL B N 1
ATOM 1681 C CA . VAL B 1 77 ? 3.074 10.617 0.168 1 98.5 77 VAL B CA 1
ATOM 1682 C C . VAL B 1 77 ? 1.921 9.703 -0.238 1 98.5 77 VAL B C 1
ATOM 1684 O O . VAL B 1 77 ? 1.074 10.086 -1.049 1 98.5 77 VAL B O 1
ATOM 1687 N N . TYR B 1 78 ? 1.916 8.523 0.329 1 98.69 78 TYR B N 1
ATOM 1688 C CA . TYR B 1 78 ? 0.865 7.535 0.093 1 98.69 78 TYR B CA 1
ATOM 1689 C C . TYR B 1 78 ? 0.13 7.203 1.386 1 98.69 78 TYR B C 1
ATOM 1691 O O . TYR B 1 78 ? 0.745 7.109 2.451 1 98.69 78 TYR B O 1
ATOM 1699 N N . VAL B 1 79 ? -1.195 7.051 1.243 1 98.81 79 VAL B N 1
ATOM 1700 C CA . VAL B 1 79 ? -2.025 6.621 2.363 1 98.81 79 VAL B CA 1
ATOM 1701 C C . VAL B 1 79 ? -2.891 5.438 1.943 1 98.81 79 VAL B C 1
ATOM 1703 O O . VAL B 1 79 ? -3.523 5.465 0.886 1 98.81 79 VAL B O 1
ATOM 1706 N N . ASP B 1 80 ? -2.834 4.398 2.691 1 98.88 80 ASP B N 1
ATOM 1707 C CA . ASP B 1 80 ? -3.824 3.33 2.6 1 98.88 80 ASP B CA 1
ATOM 1708 C C . ASP B 1 80 ? -4.781 3.365 3.789 1 98.88 80 ASP B C 1
ATOM 1710 O O . ASP B 1 80 ? -4.348 3.426 4.941 1 98.88 80 ASP B O 1
ATOM 1714 N N . LEU B 1 81 ? -6.039 3.375 3.502 1 98.94 81 LEU B N 1
ATOM 1715 C CA . LEU B 1 81 ? -7.098 3.252 4.496 1 98.94 81 LEU B CA 1
ATOM 1716 C C . LEU B 1 81 ? -7.844 1.931 4.34 1 98.94 81 LEU B C 1
ATOM 1718 O O . LEU B 1 81 ? -8.352 1.624 3.258 1 98.94 81 LEU B O 1
ATOM 1722 N N . ASP B 1 82 ? -7.977 1.177 5.406 1 98.81 82 ASP B N 1
ATOM 1723 C CA . ASP B 1 82 ? -8.594 -0.146 5.355 1 98.81 82 ASP B CA 1
ATOM 1724 C C . ASP B 1 82 ? -10.023 -0.109 5.887 1 98.81 82 ASP B C 1
ATOM 1726 O O . ASP B 1 82 ? -10.305 0.578 6.871 1 98.81 82 ASP B O 1
ATOM 1730 N N . PHE B 1 83 ? -10.836 -0.923 5.238 1 98.69 83 PHE B N 1
ATOM 1731 C CA . PHE B 1 83 ? -12.25 -1.03 5.562 1 98.69 83 PHE B CA 1
ATOM 1732 C C . PHE B 1 83 ? -12.695 -2.488 5.578 1 98.69 83 PHE B C 1
ATOM 1734 O O . PHE B 1 83 ? -12.141 -3.318 4.855 1 98.69 83 PHE B O 1
ATOM 1741 N N . ALA B 1 84 ? -13.75 -2.711 6.281 1 97.56 84 ALA B N 1
ATOM 1742 C CA . ALA B 1 84 ? -14.289 -4.066 6.355 1 97.56 84 ALA B CA 1
ATOM 1743 C C . ALA B 1 84 ? -15.125 -4.391 5.121 1 97.56 84 ALA B C 1
ATOM 1745 O O . ALA B 1 84 ? -15.203 -5.547 4.703 1 97.56 84 ALA B O 1
ATOM 1746 N N . THR B 1 85 ? -15.766 -3.365 4.578 1 97.12 85 THR B N 1
ATOM 1747 C CA . THR B 1 85 ? -16.641 -3.619 3.441 1 97.12 85 THR B CA 1
ATOM 1748 C C . THR B 1 85 ? -16.312 -2.68 2.285 1 97.12 85 THR B C 1
ATOM 1750 O O . THR B 1 85 ? -15.773 -1.593 2.498 1 97.12 85 THR B O 1
ATOM 1753 N N . ARG B 1 86 ? -16.703 -3.15 1.151 1 96.88 86 ARG B N 1
ATOM 1754 C CA . ARG B 1 86 ? -16.531 -2.332 -0.044 1 96.88 86 ARG B CA 1
ATOM 1755 C C . ARG B 1 86 ? -17.375 -1.062 0.04 1 96.88 86 ARG B C 1
ATOM 1757 O O . ARG B 1 86 ? -16.922 0.012 -0.372 1 96.88 86 ARG B O 1
ATOM 1764 N N . ASP B 1 87 ? -18.562 -1.17 0.53 1 97 87 ASP B N 1
ATOM 1765 C CA . ASP B 1 87 ? -19.484 -0.039 0.623 1 97 87 ASP B CA 1
ATOM 1766 C C . ASP B 1 87 ? -18.922 1.055 1.525 1 97 87 ASP B C 1
ATOM 1768 O O . ASP B 1 87 ? -19.031 2.242 1.212 1 97 87 ASP B O 1
ATOM 1772 N N . GLU B 1 88 ? -18.375 0.688 2.633 1 97.75 88 GLU B N 1
ATOM 1773 C CA . GLU B 1 88 ? -17.766 1.669 3.527 1 97.75 88 GLU B CA 1
ATOM 1774 C C . GLU B 1 88 ? -16.609 2.4 2.844 1 97.75 88 GLU B C 1
ATOM 1776 O O . GLU B 1 88 ? -16.484 3.623 2.959 1 97.75 88 GLU B O 1
ATOM 1781 N N . ALA B 1 89 ? -15.773 1.634 2.178 1 98.5 89 ALA B N 1
ATOM 1782 C CA . ALA B 1 89 ? -14.664 2.236 1.443 1 98.5 89 ALA B CA 1
ATOM 1783 C C . ALA B 1 89 ? -15.172 3.219 0.392 1 98.5 89 ALA B C 1
ATOM 1785 O O . ALA B 1 89 ? -14.695 4.355 0.316 1 98.5 89 ALA B O 1
ATOM 1786 N N . ALA B 1 90 ? -16.141 2.803 -0.322 1 97.75 90 ALA B N 1
ATOM 1787 C CA . ALA B 1 90 ? -16.688 3.639 -1.386 1 97.75 90 ALA B CA 1
ATOM 1788 C C . ALA B 1 90 ? -17.328 4.898 -0.814 1 97.75 90 ALA B C 1
ATOM 1790 O O . ALA B 1 90 ? -17.172 5.992 -1.362 1 97.75 90 ALA B O 1
ATOM 1791 N N . ALA B 1 91 ? -18 4.781 0.225 1 98 91 ALA B N 1
ATOM 1792 C CA . ALA B 1 91 ? -18.672 5.918 0.85 1 98 91 ALA B CA 1
ATOM 1793 C C . ALA B 1 91 ? -17.656 6.934 1.368 1 98 91 ALA B C 1
ATOM 1795 O O . ALA B 1 91 ? -17.922 8.141 1.364 1 98 91 ALA B O 1
ATOM 1796 N N . PHE B 1 92 ? -16.531 6.43 1.761 1 98.75 92 PHE B N 1
ATOM 1797 C CA . PHE B 1 92 ? -15.531 7.309 2.359 1 98.75 92 PHE B CA 1
ATOM 1798 C C . PHE B 1 92 ? -14.922 8.234 1.312 1 98.75 92 PHE B C 1
ATOM 1800 O O . PHE B 1 92 ? -14.336 9.258 1.649 1 98.75 92 PHE B O 1
ATOM 1807 N N . ILE B 1 93 ? -15.055 7.906 0.068 1 98.31 93 ILE B N 1
ATOM 1808 C CA . ILE B 1 93 ? -14.516 8.727 -1.012 1 98.31 93 ILE B CA 1
ATOM 1809 C C . ILE B 1 93 ? -15.148 10.109 -0.978 1 98.31 93 ILE B C 1
ATOM 1811 O O . ILE B 1 93 ? -14.477 11.117 -1.225 1 98.31 93 ILE B O 1
ATOM 1815 N N . GLU B 1 94 ? -16.359 10.18 -0.653 1 97.06 94 GLU B N 1
ATOM 1816 C CA . GLU B 1 94 ? -17.031 11.477 -0.539 1 97.06 94 GLU B CA 1
ATOM 1817 C C . GLU B 1 94 ? -16.422 12.32 0.578 1 97.06 94 GLU B C 1
ATOM 1819 O O . GLU B 1 94 ? -16.281 13.531 0.436 1 97.06 94 GLU B O 1
ATOM 1824 N N . HIS B 1 95 ? -16.156 11.656 1.654 1 97.88 95 HIS B N 1
ATOM 1825 C CA . HIS B 1 95 ? -15.508 12.359 2.756 1 97.88 95 HIS B CA 1
ATOM 1826 C C . HIS B 1 95 ? -14.133 12.883 2.346 1 97.88 95 HIS B C 1
ATOM 1828 O O . HIS B 1 95 ? -13.766 14 2.701 1 97.88 95 HIS B O 1
ATOM 1834 N N . LEU B 1 96 ? -13.398 12.102 1.581 1 97.62 96 LEU B N 1
ATOM 1835 C CA . LEU B 1 96 ? -12.102 12.547 1.091 1 97.62 96 LEU B CA 1
ATOM 1836 C C . LEU B 1 96 ? -12.25 13.773 0.201 1 97.62 96 LEU B C 1
ATOM 1838 O O . LEU B 1 96 ? -11.422 14.688 0.259 1 97.62 96 LEU B O 1
ATOM 1842 N N . ASP B 1 97 ? -13.258 13.805 -0.589 1 95.81 97 ASP B N 1
ATOM 1843 C CA . ASP B 1 97 ? -13.523 14.961 -1.448 1 95.81 97 ASP B CA 1
ATOM 1844 C C . ASP B 1 97 ? -13.766 16.219 -0.62 1 95.81 97 ASP B C 1
ATOM 1846 O O . ASP B 1 97 ? -13.273 17.297 -0.958 1 95.81 97 ASP B O 1
ATOM 1850 N N . GLU B 1 98 ? -14.477 16.062 0.406 1 95.75 98 GLU B N 1
ATOM 1851 C CA . GLU B 1 98 ? -14.742 17.188 1.3 1 95.75 98 GLU B CA 1
ATOM 1852 C C . GLU B 1 98 ? -13.461 17.656 1.983 1 95.75 98 GLU B C 1
ATOM 1854 O O . GLU B 1 98 ? -13.211 18.859 2.082 1 95.75 98 GLU B O 1
ATOM 1859 N N . ILE B 1 99 ? -12.695 16.734 2.424 1 96.38 99 ILE B N 1
ATOM 1860 C CA . ILE B 1 99 ? -11.453 17.047 3.109 1 96.38 99 ILE B CA 1
ATOM 1861 C C . ILE B 1 99 ? -10.508 17.781 2.158 1 96.38 99 ILE B C 1
ATOM 1863 O O . ILE B 1 99 ? -9.867 18.75 2.543 1 96.38 99 ILE B O 1
ATOM 1867 N N . ARG B 1 100 ? -10.414 17.375 0.982 1 94.94 100 ARG B N 1
ATOM 1868 C CA . ARG B 1 100 ? -9.523 17.969 -0.014 1 94.94 100 ARG B CA 1
ATOM 1869 C C . ARG B 1 100 ? -9.875 19.422 -0.273 1 94.94 100 ARG B C 1
ATOM 1871 O O . ARG B 1 100 ? -9.008 20.234 -0.609 1 94.94 100 ARG B O 1
ATOM 1878 N N . ARG B 1 101 ? -11.078 19.797 -0.027 1 94.88 101 ARG B N 1
ATOM 1879 C CA . ARG B 1 101 ? -11.555 21.141 -0.345 1 94.88 101 ARG B CA 1
ATOM 1880 C C . ARG B 1 101 ? -11.328 22.094 0.823 1 94.88 101 ARG B C 1
ATOM 1882 O O . ARG B 1 101 ? -11.516 23.312 0.688 1 94.88 101 ARG B O 1
ATOM 1889 N N . THR B 1 102 ? -10.961 21.594 1.907 1 95.44 102 THR B N 1
ATOM 1890 C CA . THR B 1 102 ? -10.719 22.453 3.059 1 95.44 102 THR B CA 1
ATOM 1891 C C . THR B 1 102 ? -9.5 23.344 2.82 1 95.44 102 THR B C 1
ATOM 1893 O O . THR B 1 102 ? -8.594 22.984 2.068 1 95.44 102 THR B O 1
ATOM 1896 N N . PRO B 1 103 ? -9.445 24.484 3.488 1 95.44 103 PRO B N 1
ATOM 1897 C CA . PRO B 1 103 ? -8.273 25.359 3.375 1 95.44 103 PRO B CA 1
ATOM 1898 C C . PRO B 1 103 ? -6.988 24.672 3.838 1 95.44 103 PRO B C 1
ATOM 1900 O O . PRO B 1 103 ? -5.938 24.844 3.217 1 95.44 103 PRO B O 1
ATOM 1903 N N . GLN B 1 104 ? -7.074 23.891 4.801 1 93.94 104 GLN B N 1
ATOM 1904 C CA . GLN B 1 104 ? -5.91 23.188 5.324 1 93.94 104 GLN B CA 1
ATOM 1905 C C . GLN B 1 104 ? -5.336 22.234 4.281 1 93.94 104 GLN B C 1
ATOM 1907 O O . GLN B 1 104 ? -4.121 22.203 4.066 1 93.94 104 GLN B O 1
ATOM 1912 N N . SER B 1 105 ? -6.168 21.453 3.674 1 95 105 SER B N 1
ATOM 1913 C CA . SER B 1 105 ? -5.723 20.5 2.66 1 95 105 SER B CA 1
ATOM 1914 C C . SER B 1 105 ? -5.156 21.219 1.439 1 95 105 SER B C 1
ATOM 1916 O O . SER B 1 105 ? -4.129 20.812 0.893 1 95 105 SER B O 1
ATOM 1918 N N . ARG B 1 106 ? -5.766 22.297 1.074 1 94.88 106 ARG B N 1
ATOM 1919 C CA . ARG B 1 106 ? -5.32 23.047 -0.096 1 94.88 106 ARG B CA 1
ATOM 1920 C C . ARG B 1 106 ? -3.939 23.641 0.135 1 94.88 106 ARG B C 1
ATOM 1922 O O . ARG B 1 106 ? -3.145 23.766 -0.799 1 94.88 106 ARG B O 1
ATOM 1929 N N . ALA B 1 107 ? -3.729 24 1.297 1 95.62 107 ALA B N 1
ATOM 1930 C CA . ALA B 1 107 ? -2.432 24.578 1.638 1 95.62 107 ALA B CA 1
ATOM 1931 C C . ALA B 1 107 ? -1.343 23.516 1.659 1 95.62 107 ALA B C 1
ATOM 1933 O O . ALA B 1 107 ? -0.184 23.797 1.343 1 95.62 107 ALA B O 1
ATOM 1934 N N . ALA B 1 108 ? -1.695 22.297 1.951 1 97 108 ALA B N 1
ATOM 1935 C CA . ALA B 1 108 ? -0.702 21.266 2.24 1 97 108 ALA B CA 1
ATOM 1936 C C . ALA B 1 108 ? -0.482 20.359 1.029 1 97 108 ALA B C 1
ATOM 1938 O O . ALA B 1 108 ? 0.547 19.688 0.928 1 97 108 ALA B O 1
ATOM 1939 N N . VAL B 1 109 ? -1.448 20.297 0.132 1 97.69 109 VAL B N 1
ATOM 1940 C CA . VAL B 1 109 ? -1.404 19.328 -0.967 1 97.69 109 VAL B CA 1
ATOM 1941 C C . VAL B 1 109 ? -1.254 20.078 -2.293 1 97.69 109 VAL B C 1
ATOM 1943 O O . VAL B 1 109 ? -2.121 20.859 -2.672 1 97.69 109 VAL B O 1
ATOM 1946 N N . LEU B 1 110 ? -0.192 19.766 -2.965 1 97.12 110 LEU B N 1
ATOM 1947 C CA . LEU B 1 110 ? 0.087 20.391 -4.254 1 97.12 110 LEU B CA 1
ATOM 1948 C C . LEU B 1 110 ? -0.771 19.766 -5.352 1 97.12 110 LEU B C 1
ATOM 1950 O O . LEU B 1 110 ? -1.254 20.484 -6.238 1 97.12 110 LEU B O 1
ATOM 1954 N N . SER B 1 111 ? -0.85 18.453 -5.324 1 96.12 111 SER B N 1
ATOM 1955 C CA . SER B 1 111 ? -1.71 17.734 -6.262 1 96.12 111 SER B CA 1
ATOM 1956 C C . SER B 1 111 ? -2.195 16.406 -5.668 1 96.12 111 SER B C 1
ATOM 1958 O O . SER B 1 111 ? -1.59 15.883 -4.734 1 96.12 111 SER B O 1
ATOM 1960 N N . TYR B 1 112 ? -3.328 16.016 -6.195 1 91.44 112 TYR B N 1
ATOM 1961 C CA . TYR B 1 112 ? -4.008 14.82 -5.703 1 91.44 112 TYR B CA 1
ATOM 1962 C C . TYR B 1 112 ? -4.504 13.961 -6.859 1 91.44 112 TYR B C 1
ATOM 1964 O O . TYR B 1 112 ? -4.879 14.477 -7.91 1 91.44 112 TYR B O 1
ATOM 1972 N N . GLN B 1 113 ? -4.465 12.625 -6.602 1 93.38 113 GLN B N 1
ATOM 1973 C CA . GLN B 1 113 ? -5.113 11.68 -7.508 1 93.38 113 GLN B CA 1
ATOM 1974 C C . GLN B 1 113 ? -6.367 11.086 -6.875 1 93.38 113 GLN B C 1
ATOM 1976 O O . GLN B 1 113 ? -6.465 10.992 -5.652 1 93.38 113 GLN B O 1
ATOM 1981 N N . PRO B 1 114 ? -7.34 10.766 -7.777 1 95.62 114 PRO B N 1
ATOM 1982 C CA . PRO B 1 114 ? -8.484 10.047 -7.211 1 95.62 114 PRO B CA 1
ATOM 1983 C C . PRO B 1 114 ? -8.078 8.781 -6.461 1 95.62 114 PRO B C 1
ATOM 1985 O O . PRO B 1 114 ? -7.184 8.062 -6.906 1 95.62 114 PRO B O 1
ATOM 1988 N N . PRO B 1 115 ? -8.719 8.609 -5.324 1 98.19 115 PRO B N 1
ATOM 1989 C CA . PRO B 1 115 ? -8.383 7.379 -4.605 1 98.19 115 PRO B CA 1
ATOM 1990 C C . PRO B 1 115 ? -8.688 6.117 -5.41 1 98.19 115 PRO B C 1
ATOM 1992 O O . PRO B 1 115 ? -9.68 6.082 -6.148 1 98.19 115 PRO B O 1
ATOM 1995 N N . GLU B 1 116 ? -7.84 5.18 -5.242 1 98.31 116 GLU B N 1
ATOM 1996 C CA . GLU B 1 116 ? -8.078 3.871 -5.844 1 98.31 116 GLU B CA 1
ATOM 1997 C C . GLU B 1 116 ? -8.703 2.908 -4.84 1 98.31 116 GLU B C 1
ATOM 1999 O O . GLU B 1 116 ? -8.18 2.727 -3.738 1 98.31 116 GLU B O 1
ATOM 2004 N N . LEU B 1 117 ? -9.797 2.316 -5.258 1 98.56 117 LEU B N 1
ATOM 2005 C CA . LEU B 1 117 ? -10.375 1.236 -4.465 1 98.56 117 LEU B CA 1
ATOM 2006 C C . LEU B 1 117 ? -9.711 -0.094 -4.793 1 98.56 117 LEU B C 1
ATOM 2008 O O . LEU B 1 117 ? -9.586 -0.462 -5.961 1 98.56 117 LEU B O 1
ATOM 2012 N N . ARG B 1 118 ? -9.281 -0.754 -3.682 1 98.62 118 ARG B N 1
ATOM 2013 C CA . ARG B 1 118 ? -8.57 -2.018 -3.863 1 98.62 118 ARG B CA 1
ATOM 2014 C C . ARG B 1 118 ? -9.18 -3.115 -2.994 1 98.62 118 ARG B C 1
ATOM 2016 O O . ARG B 1 118 ? -9.625 -2.854 -1.875 1 98.62 118 ARG B O 1
ATOM 2023 N N . ASP B 1 119 ? -9.18 -4.32 -3.549 1 97.94 119 ASP B N 1
ATOM 2024 C CA . ASP B 1 119 ? -9.438 -5.52 -2.76 1 97.94 119 ASP B CA 1
ATOM 2025 C C . ASP B 1 119 ? -8.148 -6.062 -2.145 1 97.94 119 ASP B C 1
ATOM 2027 O O . ASP B 1 119 ? -7.215 -6.422 -2.863 1 97.94 119 ASP B O 1
ATOM 2031 N N . VAL B 1 120 ? -8.094 -6.086 -0.849 1 98 120 VAL B N 1
ATOM 2032 C CA . VAL B 1 120 ? -6.949 -6.703 -0.184 1 98 120 VAL B CA 1
ATOM 2033 C C . VAL B 1 120 ? -7.172 -8.211 -0.056 1 98 120 VAL B C 1
ATOM 2035 O O . VAL B 1 120 ? -7.996 -8.656 0.749 1 98 120 VAL B O 1
ATOM 2038 N N . THR B 1 121 ? -6.387 -8.969 -0.817 1 97.12 121 THR B N 1
ATOM 2039 C CA . THR B 1 121 ? -6.723 -10.375 -0.999 1 97.12 121 THR B CA 1
ATOM 2040 C C . THR B 1 121 ? -5.836 -11.266 -0.125 1 97.12 121 THR B C 1
ATOM 2042 O O . THR B 1 121 ? -6.156 -12.43 0.107 1 97.12 121 THR B O 1
ATOM 2045 N N . ASP B 1 122 ? -4.738 -10.766 0.289 1 96.88 122 ASP B N 1
ATOM 2046 C CA . ASP B 1 122 ? -3.83 -11.516 1.146 1 96.88 122 ASP B CA 1
ATOM 2047 C C . ASP B 1 122 ? -2.92 -10.586 1.938 1 96.88 122 ASP B C 1
ATOM 2049 O O . ASP B 1 122 ? -2.432 -9.586 1.404 1 96.88 122 ASP B O 1
ATOM 2053 N N . GLN B 1 123 ? -2.75 -10.828 3.209 1 96.75 123 GLN B N 1
ATOM 2054 C CA . GLN B 1 123 ? -1.823 -10.125 4.09 1 96.75 123 GLN B CA 1
ATOM 2055 C C . GLN B 1 123 ? -1.286 -11.055 5.176 1 96.75 123 GLN B C 1
ATOM 2057 O O . GLN B 1 123 ? -2.057 -11.617 5.957 1 96.75 123 GLN B O 1
ATOM 2062 N N . ARG B 1 124 ? 0.061 -11.117 5.238 1 96.38 124 ARG B N 1
ATOM 2063 C CA . ARG B 1 124 ? 0.651 -12.078 6.164 1 96.38 124 ARG B CA 1
ATOM 2064 C C . ARG B 1 124 ? 1.896 -11.5 6.832 1 96.38 124 ARG B C 1
ATOM 2066 O O . ARG B 1 124 ? 2.658 -10.766 6.203 1 96.38 124 ARG B O 1
ATOM 2073 N N . THR B 1 125 ? 2.029 -11.836 8.047 1 96.5 125 THR B N 1
ATOM 2074 C CA . THR B 1 125 ? 3.293 -11.609 8.742 1 96.5 125 THR B CA 1
ATOM 2075 C C . THR B 1 125 ? 4.184 -12.844 8.656 1 96.5 125 THR B C 1
ATOM 2077 O O . THR B 1 125 ? 3.748 -13.953 8.977 1 96.5 125 THR B O 1
ATOM 2080 N N . LEU B 1 126 ? 5.43 -12.711 8.289 1 96.88 126 LEU B N 1
ATOM 2081 C CA . LEU B 1 126 ? 6.309 -13.852 8.047 1 96.88 126 LEU B CA 1
ATOM 2082 C C . LEU B 1 126 ? 7.309 -14.008 9.188 1 96.88 126 LEU B C 1
ATOM 2084 O O . LEU B 1 126 ? 7.898 -15.078 9.359 1 96.88 126 LEU B O 1
ATOM 2088 N N . ARG B 1 127 ? 7.621 -12.883 9.883 1 90.88 127 ARG B N 1
ATOM 2089 C CA . ARG B 1 127 ? 8.531 -12.906 11.023 1 90.88 127 ARG B CA 1
ATOM 2090 C C . ARG B 1 127 ? 8.023 -12.023 12.156 1 90.88 127 ARG B C 1
ATOM 2092 O O . ARG B 1 127 ? 7.316 -11.039 11.914 1 90.88 127 ARG B O 1
#

Secondary structure (DSSP, 8-state):
--------------------------S---EEEEEEEEEES-HHHHHHHHGGGHHHHHHTT--EEEEEEETT-TTEEEEEEEESSHHHHHHHHHHHHHHHTSHHHHHHEEEE-PPEEEEEEEEEE--/--------------------------S---EEEEEEEEEES-HHHHHHHHGGGHHHHHHTT--EEEEEEETT-TTEEEEEEEESSHHHHHHHHHHHHHHHTSHHHHHHEEEE-PPEEEEEEEEEE--

Foldseek 3Di:
DDPPDPPPPPPPPPCPVPPPPPVPVPVPQKKKKWKWKFFWDAPVLVVVVVVVCPVVLVVQFFPDKDKDDDPVDRRIIMMITMGSDPVSNVVCQVVVVVVCPDPSNVNTTPDIDRIDMDIDDDDDDDD/DDPPDPPPPPPPPCCVVPPPPPVPVPVPQKKKKWKWKFFWDAPVLVVVVVVVCPVVLVVQFFPDKDKDDDPVDRRIIMMITMGSDPVSNVVCQVVVVVVCPDPSNVNTTPDIDRIDMDIDDDDDDDD